Protein AF-0000000085148080 (afdb_homodimer)

Nearest PDB structures (foldseek):
  7mog-assembly2_B  TM=9.421E-01  e=5.758E-15  Arabidopsis thaliana
  7moe-assembly1_A  TM=9.147E-01  e=1.168E-14  Arabidopsis thaliana
  7mom-assembly1_A  TM=9.063E-01  e=1.717E-14  Arabidopsis thaliana
  6byf-assembly5_E  TM=8.642E-01  e=4.504E-14  Saccharomyces cerevisiae S288C
  6e3b-assembly20_T  TM=8.339E-01  e=4.223E-14  Saccharomyces cerevisiae

InterPro domains:
  IPR004861 Atypical dual-specificity phosphatase Siw14-like [PF03162] (7-166)
  IPR029021 Protein-tyrosine phosphatase-like [G3DSA:3.90.190.10] (7-158)
  IPR029021 Protein-tyrosine phosphatase-like [SSF52799] (8-143)

Sequence (366 aa):
MTRITNYIPPLNFSPVVSTDVSLYRSGYPMPLNYQFIKDQLNLKTIIYIGDKEPISPEYSDFLERENISYYHVYMDSCRDKDIQKGMDQVLKLVLDVDNYPILMHSNKGKHRVGVVVGIIRKLLQGWSIAGIYQEYGIFSGGLKGDADLEFITMFATDLTVRNEKIPGFAKLCLIQNSNEKKVMTRITNYIPPLNFSPVVSTDVSLYRSGYPMPLNYQFIKDQLNLKTIIYIGDKEPISPEYSDFLERENISYYHVYMDSCRDKDIQKGMDQVLKLVLDVDNYPILMHSNKGKHRVGVVVGIIRKLLQGWSIAGIYQEYGIFSGGLKGDADLEFITMFATDLTVRNEKIPGFAKLCLIQNSNEKKV

pLDDT: mean 88.67, std 14.4, range [19.0, 98.75]

Foldseek 3Di:
DPPPDDADAAALKDWLDDDQFTEIEFADDDPSHLVVCVPPFLFQEEEEEEADPDDDPVVVVSCVVSNHHYHYQYDPDCPDPCNLVSLLVVVQLLFFQVRPDYYYYYHRRAQRVLLSSLLCCVQQQNDDLVVSQVVSCVRNVNPDPPVSSVSSVPDDDDDDHDLVGGDPNRNVRVVVVVVVVPD/DPPPDDADAAALKDWLDDDQFTEIEFADDDPSHLVVCVPPFLFQEEEEEEADPDDDPVVVVSCVVSNHHYHYQYDPDCPDPCNLVSLLVVVQLQFFQVRTPYYYYYHRRAQRVLLSSLLCCVQQQNDDLVVSQVVSCVRNVNPDPPVSSVSSVPDDDDDDHDLVGGGPNRNVRVVVVVVVVVD

Solvent-accessible surface area (backbone atoms only — not comparable to full-atom values): 19566 Å² total; per-residue (Å²): 125,72,73,73,59,65,28,27,64,34,47,62,53,42,50,70,40,33,75,82,50,41,33,32,37,16,11,50,76,45,79,78,18,46,64,30,45,58,75,73,56,59,49,36,24,37,38,38,38,29,73,78,76,79,73,53,67,68,56,52,49,50,33,60,76,62,62,35,47,77,46,80,32,71,38,86,49,86,77,43,91,60,36,65,59,36,52,51,50,52,49,56,54,70,40,30,50,87,40,54,24,33,38,37,21,13,73,64,20,27,62,64,35,33,39,53,52,38,37,44,37,42,63,27,60,20,37,22,67,70,37,40,50,51,53,44,29,39,56,39,61,58,56,76,52,65,67,46,56,50,47,41,71,65,61,77,83,85,80,84,73,61,74,91,36,45,36,68,73,36,44,67,38,44,52,52,54,55,64,61,67,72,114,127,73,75,74,59,66,28,26,64,35,47,62,52,41,51,70,40,30,75,80,50,41,34,32,36,15,10,49,76,45,79,76,18,46,63,31,44,58,75,73,57,59,48,35,25,38,39,38,36,29,73,78,75,79,72,52,68,67,56,53,50,50,33,60,74,63,63,33,46,78,44,80,34,70,40,85,47,85,78,43,90,60,36,64,60,36,51,51,52,51,50,56,51,69,40,31,48,86,40,56,25,32,38,38,19,13,74,63,21,27,63,64,36,35,39,54,51,36,39,45,36,41,62,27,60,19,38,24,68,69,37,42,50,51,52,42,28,39,56,38,62,59,55,76,51,65,67,45,54,49,47,42,73,66,60,79,80,84,80,84,74,61,76,91,34,45,36,66,73,35,43,67,39,43,50,49,52,53,66,58,65,75,110

Structure (mmCIF, N/CA/C/O backbone):
data_AF-0000000085148080-model_v1
#
loop_
_entity.id
_entity.type
_entity.pdbx_description
1 polymer 'Tyrosine specific protein phosphatases domain-containing protein'
#
loop_
_atom_site.group_PDB
_atom_site.id
_atom_site.type_symbol
_atom_site.label_atom_id
_atom_site.label_alt_id
_atom_site.label_comp_id
_atom_site.label_asym_id
_atom_site.label_entity_id
_atom_site.label_seq_id
_atom_site.pdbx_PDB_ins_code
_atom_site.Cartn_x
_atom_site.Cartn_y
_atom_site.Cartn_z
_atom_site.occupancy
_atom_site.B_iso_or_equiv
_atom_site.auth_seq_id
_atom_site.auth_comp_id
_atom_site.auth_asym_id
_atom_site.auth_atom_id
_atom_site.pdbx_PDB_model_num
ATOM 1 N N . MET A 1 1 ? -23.203 -20.828 8.219 1 26.52 1 MET A N 1
ATOM 2 C CA . MET A 1 1 ? -23.234 -20.094 6.965 1 26.52 1 MET A CA 1
ATOM 3 C C . MET A 1 1 ? -21.906 -19.391 6.707 1 26.52 1 MET A C 1
ATOM 5 O O . MET A 1 1 ? -21.453 -18.594 7.535 1 26.52 1 MET A O 1
ATOM 9 N N . THR A 1 2 ? -20.922 -20.031 6.145 1 37.97 2 THR A N 1
ATOM 10 C CA . THR A 1 2 ? -19.531 -19.688 5.945 1 37.97 2 THR A CA 1
ATOM 11 C C . THR A 1 2 ? -19.391 -18.219 5.531 1 37.97 2 THR A C 1
ATOM 13 O O . THR A 1 2 ? -19.891 -17.812 4.484 1 37.97 2 THR A O 1
ATOM 16 N N . ARG A 1 3 ? -19.562 -17.312 6.391 1 44 3 ARG A N 1
ATOM 17 C CA . ARG A 1 3 ? -19.781 -15.914 6.062 1 44 3 ARG A CA 1
ATOM 18 C C . ARG A 1 3 ? -18.688 -15.398 5.129 1 44 3 ARG A C 1
ATOM 20 O O . ARG A 1 3 ? -17.516 -15.367 5.496 1 44 3 ARG A O 1
ATOM 27 N N . ILE A 1 4 ? -18.797 -15.688 3.859 1 58.69 4 ILE A N 1
ATOM 28 C CA . ILE A 1 4 ? -18 -15.117 2.785 1 58.69 4 ILE A CA 1
ATOM 29 C C . ILE A 1 4 ? -17.797 -13.617 3.02 1 58.69 4 ILE A C 1
ATOM 31 O O . ILE A 1 4 ? -18.766 -12.859 3.025 1 58.69 4 ILE A O 1
ATOM 35 N N . THR A 1 5 ? -16.766 -13.305 3.834 1 70.88 5 THR A N 1
ATOM 36 C CA . THR A 1 5 ? -16.594 -11.867 4.016 1 70.88 5 THR A CA 1
ATOM 37 C C . THR A 1 5 ? -16.484 -11.164 2.67 1 70.88 5 THR A C 1
ATOM 39 O O . THR A 1 5 ? -15.969 -11.734 1.705 1 70.88 5 THR A O 1
ATOM 42 N N . ASN A 1 6 ? -17.188 -10.164 2.48 1 86.44 6 ASN A N 1
ATOM 43 C CA . ASN A 1 6 ? -17.25 -9.328 1.287 1 86.44 6 ASN A CA 1
ATOM 44 C C . ASN A 1 6 ? -16.859 -7.891 1.593 1 86.44 6 ASN A C 1
ATOM 46 O O . ASN A 1 6 ? -17.672 -6.973 1.45 1 86.44 6 ASN A O 1
ATOM 50 N N . TYR A 1 7 ? -15.602 -7.758 1.85 1 93.06 7 TYR A N 1
ATOM 51 C CA . TYR A 1 7 ? -15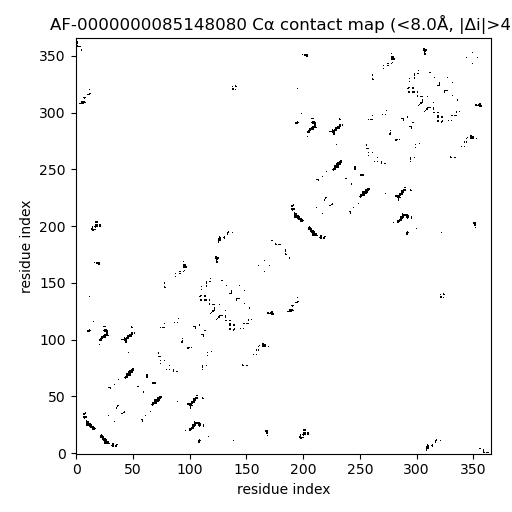.109 -6.461 2.299 1 93.06 7 TYR A CA 1
ATOM 52 C C . TYR A 1 7 ? -14.984 -5.488 1.131 1 93.06 7 TYR A C 1
ATOM 54 O O . TYR A 1 7 ? -14.539 -5.871 0.043 1 93.06 7 TYR A O 1
ATOM 62 N N . ILE A 1 8 ? -15.328 -4.242 1.4 1 94.62 8 ILE A N 1
ATOM 63 C CA . ILE A 1 8 ? -15.148 -3.166 0.431 1 94.62 8 ILE A CA 1
ATOM 64 C C . ILE A 1 8 ? -14.312 -2.051 1.046 1 94.62 8 ILE A C 1
ATOM 66 O O . ILE A 1 8 ? -14.797 -1.273 1.868 1 94.62 8 ILE A O 1
ATOM 70 N N . PRO A 1 9 ? -13.117 -1.967 0.664 1 95.81 9 PRO A N 1
ATOM 71 C CA . PRO A 1 9 ? -12.305 -0.855 1.164 1 95.81 9 PRO A CA 1
ATOM 72 C C . PRO A 1 9 ? -12.789 0.502 0.659 1 95.81 9 PRO A C 1
ATOM 74 O O . PRO A 1 9 ? -13.516 0.572 -0.336 1 95.81 9 PRO A O 1
ATOM 77 N N . PRO A 1 10 ? -12.398 1.57 1.372 1 97.12 10 PRO A N 1
ATOM 78 C CA . PRO A 1 10 ? -12.734 2.896 0.848 1 97.12 10 PRO A CA 1
ATOM 79 C C . PRO A 1 10 ? -12.055 3.193 -0.486 1 97.12 10 PRO A C 1
ATOM 81 O O . PRO A 1 10 ? -11.094 2.516 -0.856 1 97.12 10 PRO A O 1
ATOM 84 N N . LEU A 1 11 ? -12.516 4.191 -1.136 1 95.19 11 LEU A N 1
ATOM 85 C CA . LEU A 1 11 ? -11.977 4.59 -2.432 1 95.19 11 LEU A CA 1
ATOM 86 C C . LEU A 1 11 ? -10.484 4.867 -2.34 1 95.19 11 LEU A C 1
ATOM 88 O O . LEU A 1 11 ? -10.031 5.539 -1.408 1 95.19 11 LEU A O 1
ATOM 92 N N . ASN A 1 12 ? -9.703 4.297 -3.309 1 95 12 ASN A N 1
ATOM 93 C CA . ASN A 1 12 ? -8.273 4.531 -3.432 1 95 12 ASN A CA 1
ATOM 94 C C . ASN A 1 12 ? -7.527 4.145 -2.154 1 95 12 ASN A C 1
ATOM 96 O O . ASN A 1 12 ? -6.578 4.816 -1.757 1 95 12 ASN A O 1
ATOM 100 N N . PHE A 1 13 ? -8.023 3.1 -1.575 1 96.88 13 PHE A N 1
ATOM 101 C CA . PHE A 1 13 ? -7.383 2.57 -0.38 1 96.88 13 PHE A CA 1
ATOM 102 C C . PHE A 1 13 ? -6.043 1.928 -0.727 1 96.88 13 PHE A C 1
ATOM 104 O O . PHE A 1 13 ? -5.926 1.229 -1.736 1 96.88 13 PHE A O 1
ATOM 111 N N . SER A 1 14 ? -5.066 2.117 0.189 1 95.94 14 SER A N 1
ATOM 112 C CA . SER A 1 14 ? -3.775 1.453 0.044 1 95.94 14 SER A CA 1
ATOM 113 C C . SER A 1 14 ? -2.965 1.53 1.334 1 95.94 14 SER A C 1
ATOM 115 O O . SER A 1 14 ? -2.965 2.559 2.012 1 95.94 14 SER A O 1
ATOM 117 N N . PRO A 1 15 ? -2.277 0.449 1.645 1 95 15 PRO A N 1
ATOM 118 C CA . PRO A 1 15 ? -1.238 0.611 2.664 1 95 15 PRO A CA 1
ATOM 119 C C . PRO A 1 15 ? -0.125 1.562 2.227 1 95 15 PRO A C 1
ATOM 121 O O . PRO A 1 15 ? 0.246 1.584 1.051 1 95 15 PRO A O 1
ATOM 124 N N . VAL A 1 16 ? 0.382 2.383 3.172 1 94 16 VAL A N 1
ATOM 125 C CA . VAL A 1 16 ? 1.487 3.303 2.92 1 94 16 VAL A CA 1
ATOM 126 C C . VAL A 1 16 ? 2.766 2.76 3.557 1 94 16 VAL A C 1
ATOM 128 O O . VAL A 1 16 ? 3.799 2.652 2.893 1 94 16 VAL A O 1
ATOM 131 N N . VAL A 1 17 ? 2.729 2.451 4.812 1 87.88 17 VAL A N 1
ATOM 132 C CA . VAL A 1 17 ? 3.848 1.873 5.551 1 87.88 17 VAL A CA 1
ATOM 133 C C . VAL A 1 17 ? 3.436 0.527 6.141 1 87.88 17 VAL A C 1
ATOM 135 O O . VAL A 1 17 ? 2.336 0.389 6.684 1 87.88 17 VAL A O 1
ATOM 138 N N . SER A 1 18 ? 4.43 -0.484 6 1 73.75 18 SER A N 1
ATOM 139 C CA . SER A 1 18 ? 4.027 -1.819 6.426 1 73.75 18 SER A CA 1
ATOM 140 C C . SER A 1 18 ? 5.133 -2.502 7.223 1 73.75 18 SER A C 1
ATOM 142 O O . SER A 1 18 ? 5.098 -3.717 7.43 1 73.75 18 SER A O 1
ATOM 144 N N . THR A 1 19 ? 6.012 -1.854 7.762 1 77.56 19 THR A N 1
ATOM 145 C CA . THR A 1 19 ? 7.125 -2.514 8.43 1 77.56 19 THR A CA 1
ATOM 146 C C . THR A 1 19 ? 6.863 -2.629 9.93 1 77.56 19 THR A C 1
ATOM 148 O O . THR A 1 19 ? 6.348 -3.645 10.398 1 77.56 19 THR A O 1
ATOM 151 N N . ASP A 1 20 ? 6.949 -1.604 10.68 1 83.06 20 ASP A N 1
ATOM 152 C CA . ASP A 1 20 ? 6.828 -1.654 12.133 1 83.06 20 ASP A CA 1
ATOM 153 C C . ASP A 1 20 ? 5.5 -1.06 12.594 1 83.06 20 ASP A C 1
ATOM 155 O O . ASP A 1 20 ? 5.074 -1.283 13.734 1 83.06 20 ASP A O 1
ATOM 159 N N . VAL A 1 21 ? 4.879 -0.3 11.766 1 90.62 21 VAL A N 1
ATOM 160 C CA . VAL A 1 21 ? 3.568 0.282 12.031 1 90.62 21 VAL A CA 1
ATOM 161 C C . VAL A 1 21 ? 2.693 0.177 10.781 1 90.62 21 VAL A C 1
ATOM 163 O O . VAL A 1 21 ? 3.186 -0.139 9.695 1 90.62 21 VAL A O 1
ATOM 166 N N . SER A 1 22 ? 1.38 0.413 11.039 1 93.12 22 SER A N 1
ATOM 167 C CA . SER A 1 22 ? 0.458 0.345 9.906 1 93.12 22 SER A CA 1
ATOM 168 C C . SER A 1 22 ? -0.129 1.716 9.594 1 93.12 22 SER A C 1
ATOM 170 O O . SER A 1 22 ? -0.917 2.256 10.375 1 93.12 22 SER A O 1
ATOM 172 N N . LEU A 1 23 ? 0.298 2.254 8.484 1 96.06 23 LEU A N 1
ATOM 173 C CA . LEU A 1 23 ? -0.223 3.51 7.957 1 96.06 23 LEU A CA 1
ATOM 174 C C . LEU A 1 23 ? -0.962 3.277 6.645 1 96.06 23 LEU A C 1
ATOM 176 O O . LEU A 1 23 ? -0.445 2.611 5.742 1 96.06 23 LEU A O 1
ATOM 180 N N . TYR A 1 24 ? -2.197 3.834 6.566 1 97.25 24 TYR A N 1
ATOM 181 C CA . TYR A 1 24 ? -3.016 3.633 5.375 1 97.25 24 TYR A CA 1
ATOM 182 C C . TYR A 1 24 ? -3.475 4.969 4.797 1 97.25 24 TYR A C 1
ATOM 184 O O . TYR A 1 24 ? -3.506 5.977 5.504 1 97.25 24 TYR A O 1
ATOM 192 N N . ARG A 1 25 ? -3.828 4.879 3.512 1 97.75 25 ARG A N 1
ATOM 193 C CA . ARG A 1 25 ? -4.445 6.016 2.838 1 97.75 25 ARG A CA 1
ATOM 194 C C . ARG A 1 25 ? -5.738 5.605 2.145 1 97.75 25 ARG A C 1
ATOM 196 O O . ARG A 1 25 ? -5.895 4.449 1.741 1 97.75 25 ARG A O 1
ATOM 203 N N . SER A 1 26 ? -6.641 6.609 1.973 1 98.31 26 SER A N 1
ATOM 204 C CA . SER A 1 26 ? -7.855 6.316 1.216 1 98.31 26 SER A CA 1
ATOM 205 C C . SER A 1 26 ? -8.648 7.59 0.931 1 98.31 26 SER A C 1
ATOM 207 O O . SER A 1 26 ? -8.211 8.688 1.277 1 98.31 26 SER A O 1
ATOM 209 N N . GLY A 1 27 ? -9.789 7.355 0.272 1 97.75 27 GLY A N 1
ATOM 210 C CA . GLY A 1 27 ? -10.844 8.359 0.241 1 97.75 27 GLY A CA 1
ATOM 211 C C . GLY A 1 27 ? -11.742 8.312 1.462 1 97.75 27 GLY A C 1
ATOM 212 O O . GLY A 1 27 ? -11.469 7.582 2.416 1 97.75 27 GLY A O 1
ATOM 213 N N . TYR A 1 28 ? -12.805 9.086 1.377 1 98.12 28 TYR A N 1
ATOM 214 C CA . TYR A 1 28 ? -13.727 9.25 2.496 1 98.12 28 TYR A CA 1
ATOM 215 C C . TYR A 1 28 ? -14.445 7.945 2.803 1 98.12 28 TYR A C 1
ATOM 217 O O . TYR A 1 28 ? -15.133 7.387 1.939 1 98.12 28 TYR A O 1
ATOM 225 N N . PRO A 1 29 ? -14.305 7.477 4.031 1 97.88 29 PRO A N 1
ATOM 226 C CA . PRO A 1 29 ? -15.016 6.242 4.375 1 97.88 29 PRO A CA 1
ATOM 227 C C . PRO A 1 29 ? -16.531 6.402 4.34 1 97.88 29 PRO A C 1
ATOM 229 O O . PRO A 1 29 ? -17.062 7.402 4.832 1 97.88 29 PRO A O 1
ATOM 232 N N . MET A 1 30 ? -17.156 5.414 3.793 1 96.75 30 MET A N 1
ATOM 233 C CA . MET A 1 30 ? -18.609 5.332 3.748 1 96.75 30 MET A CA 1
ATOM 234 C C . MET A 1 30 ? -19.109 4.121 4.523 1 96.75 30 MET A C 1
ATOM 236 O O . MET A 1 30 ? -18.344 3.203 4.816 1 96.75 30 MET A O 1
ATOM 240 N N . PRO A 1 31 ? -20.359 4.062 4.824 1 96.81 31 PRO A N 1
ATOM 241 C CA . PRO A 1 31 ? -20.875 2.959 5.637 1 96.81 31 PRO A CA 1
ATOM 242 C C . PRO A 1 31 ? -20.531 1.587 5.066 1 96.81 31 PRO A C 1
ATOM 244 O O . PRO A 1 31 ? -20.234 0.658 5.82 1 96.81 31 PRO A O 1
ATOM 247 N N . LEU A 1 32 ? -20.547 1.455 3.807 1 95.5 32 LEU A N 1
ATOM 248 C CA . LEU A 1 32 ? -20.234 0.172 3.188 1 95.5 32 LEU A CA 1
ATOM 249 C C . LEU A 1 32 ? -18.781 -0.214 3.438 1 95.5 32 LEU A C 1
ATOM 251 O O . LEU A 1 32 ? -18.391 -1.367 3.229 1 95.5 32 LEU A O 1
ATOM 255 N N . ASN A 1 33 ? -17.938 0.742 3.861 1 97.19 33 ASN A N 1
ATOM 256 C CA . ASN A 1 33 ? -16.531 0.481 4.109 1 97.19 33 ASN A CA 1
ATOM 257 C C . ASN A 1 33 ? -16.266 0.117 5.57 1 97.19 33 ASN A C 1
ATOM 259 O O . ASN A 1 33 ? -15.18 -0.344 5.918 1 97.19 33 ASN A O 1
ATOM 263 N N . TYR A 1 34 ? -17.203 0.337 6.469 1 97 34 TYR A N 1
ATOM 264 C CA . TYR A 1 34 ? -16.953 0.319 7.906 1 97 34 TYR A CA 1
ATOM 265 C C . TYR A 1 34 ? -16.578 -1.08 8.375 1 97 34 TYR A C 1
ATOM 267 O O . TYR A 1 34 ? -15.703 -1.238 9.234 1 97 34 TYR A O 1
ATOM 275 N N . GLN A 1 35 ? -17.203 -2.047 7.812 1 94.44 35 GLN A N 1
ATOM 276 C CA . GLN A 1 35 ? -16.891 -3.412 8.219 1 94.44 35 GLN A CA 1
ATOM 277 C C . GLN A 1 35 ? -15.445 -3.77 7.875 1 94.44 35 GLN A C 1
ATOM 279 O O . GLN A 1 35 ? -14.766 -4.434 8.656 1 94.44 35 GLN A O 1
ATOM 284 N N . PHE A 1 36 ? -15.016 -3.381 6.719 1 94.69 36 PHE A N 1
ATOM 285 C CA . PHE A 1 36 ? -13.633 -3.58 6.316 1 94.69 36 PHE A CA 1
ATOM 286 C C . PHE A 1 36 ? -12.68 -2.91 7.305 1 94.69 36 PHE A C 1
ATOM 288 O O . PHE A 1 36 ? -11.734 -3.539 7.789 1 94.69 36 PHE A O 1
ATOM 295 N N . ILE A 1 37 ? -12.961 -1.666 7.664 1 96.12 37 ILE A N 1
ATOM 296 C CA . ILE A 1 37 ? -12.094 -0.875 8.531 1 96.12 37 ILE A CA 1
ATOM 297 C C . ILE A 1 37 ? -12.031 -1.512 9.914 1 96.12 37 ILE A C 1
ATOM 299 O O . ILE A 1 37 ? -10.945 -1.696 10.477 1 96.12 37 ILE A O 1
ATOM 303 N N . LYS A 1 38 ? -13.133 -1.91 10.383 1 94.38 38 LYS A N 1
ATOM 304 C CA . LYS A 1 38 ? -13.234 -2.486 11.719 1 94.38 38 LYS A CA 1
ATOM 305 C C . LYS A 1 38 ? -12.5 -3.82 11.805 1 94.38 38 LYS A C 1
ATOM 307 O O . LYS A 1 38 ? -11.672 -4.027 12.688 1 94.38 38 LYS A O 1
ATOM 312 N N . ASP A 1 39 ? -12.695 -4.664 10.844 1 90.12 39 ASP A N 1
ATOM 313 C CA . ASP A 1 39 ? -12.25 -6.051 10.953 1 90.12 39 ASP A CA 1
ATOM 314 C C . ASP A 1 39 ? -10.805 -6.199 10.492 1 90.12 39 ASP A C 1
ATOM 316 O O . ASP A 1 39 ? -10.07 -7.055 11 1 90.12 39 ASP A O 1
ATOM 320 N N . GLN A 1 40 ? -10.406 -5.375 9.586 1 89.44 40 GLN A N 1
ATOM 321 C CA . GLN A 1 40 ? -9.133 -5.641 8.93 1 89.44 40 GLN A CA 1
ATOM 322 C C . GLN A 1 40 ? -8.055 -4.664 9.398 1 89.44 40 GLN A C 1
ATOM 324 O O . GLN A 1 40 ? -6.871 -5.008 9.438 1 89.44 40 GLN A O 1
ATOM 329 N N . LEU A 1 41 ? -8.461 -3.473 9.789 1 92.31 41 LEU A N 1
ATOM 330 C CA . LEU A 1 41 ? -7.434 -2.459 10.016 1 92.31 41 LEU A CA 1
ATOM 331 C C . LEU A 1 41 ? -7.246 -2.199 11.5 1 92.31 41 LEU A C 1
ATOM 333 O O . LEU A 1 41 ? -6.172 -1.773 11.938 1 92.31 41 LEU A O 1
ATOM 337 N N . ASN A 1 42 ? -8.305 -2.371 12.289 1 91.69 42 ASN A N 1
ATOM 338 C CA . ASN A 1 42 ? -8.242 -2.145 13.727 1 91.69 42 ASN A CA 1
ATOM 339 C C . ASN A 1 42 ? -7.582 -0.812 14.055 1 91.69 42 ASN A C 1
ATOM 341 O O . ASN A 1 42 ? -6.656 -0.758 14.875 1 91.69 42 ASN A O 1
ATOM 345 N N . LEU A 1 43 ? -8.07 0.241 13.594 1 96.81 43 LEU A N 1
ATOM 346 C CA . LEU A 1 43 ? -7.461 1.564 13.633 1 96.81 43 LEU A CA 1
ATOM 347 C C . LEU A 1 43 ? -7.527 2.146 15.039 1 96.81 43 LEU A C 1
ATOM 349 O O . LEU A 1 43 ? -8.523 1.977 15.742 1 96.81 43 LEU A O 1
ATOM 353 N N . LYS A 1 44 ? -6.531 2.861 15.359 1 97.75 44 LYS A N 1
ATOM 354 C CA . LYS A 1 44 ? -6.543 3.709 16.547 1 97.75 44 LYS A CA 1
ATOM 355 C C . LYS A 1 44 ? -6.828 5.164 16.188 1 97.75 44 LYS A C 1
ATOM 357 O O . LYS A 1 44 ? -7.441 5.895 16.969 1 97.75 44 LYS A O 1
ATOM 362 N N . THR A 1 45 ? -6.336 5.57 15.031 1 98.56 45 THR A N 1
ATOM 363 C CA . THR A 1 45 ? -6.41 6.977 14.641 1 98.56 45 THR A CA 1
ATOM 364 C C . THR A 1 45 ? -6.852 7.109 13.188 1 98.56 45 THR A C 1
ATOM 366 O O . THR A 1 45 ? -6.395 6.359 12.32 1 98.56 45 THR A O 1
ATOM 369 N N . ILE A 1 46 ? -7.691 8.062 12.945 1 98.75 46 ILE A N 1
ATOM 370 C CA . ILE A 1 46 ? -8.023 8.5 11.594 1 98.75 46 ILE A CA 1
ATOM 371 C C . ILE A 1 46 ? -7.719 9.992 11.453 1 98.75 46 ILE A C 1
ATOM 373 O O . ILE A 1 46 ? -8.078 10.789 12.312 1 98.75 46 ILE A O 1
ATOM 377 N N . ILE A 1 47 ? -7.023 10.344 10.422 1 98.62 47 ILE A N 1
ATOM 378 C CA . ILE A 1 47 ? -6.73 11.734 10.086 1 98.62 47 ILE A CA 1
ATOM 379 C C . ILE A 1 47 ? -7.43 12.109 8.781 1 98.62 47 ILE A C 1
ATOM 381 O O . ILE A 1 47 ? -7.164 11.508 7.73 1 98.62 47 ILE A O 1
ATOM 385 N N . TYR A 1 48 ? -8.297 13.055 8.844 1 98.56 48 TYR A N 1
ATOM 386 C CA . TYR A 1 48 ? -8.992 13.555 7.664 1 98.56 48 TYR A CA 1
ATOM 387 C C . TYR A 1 48 ? -8.336 14.836 7.152 1 98.56 48 TYR A C 1
ATOM 389 O O . TYR A 1 48 ? -8.227 15.82 7.887 1 98.56 48 TYR A O 1
ATOM 397 N N . ILE A 1 49 ? -7.906 14.789 5.922 1 97 49 ILE A N 1
ATOM 398 C CA . ILE A 1 49 ? -7.344 15.938 5.223 1 97 49 ILE A CA 1
ATOM 399 C C . ILE A 1 49 ? -8.328 16.438 4.172 1 97 49 ILE A C 1
ATOM 401 O O . ILE A 1 49 ? -8.414 15.883 3.074 1 97 49 ILE A O 1
ATOM 405 N N . GLY A 1 50 ? -9.055 17.422 4.5 1 95.56 50 GLY A N 1
ATOM 406 C CA . GLY A 1 50 ? -10.07 17.859 3.547 1 95.56 50 GLY A CA 1
ATOM 407 C C . GLY A 1 50 ? -10.875 19.047 4.035 1 95.56 50 GLY A C 1
ATOM 408 O O . GLY A 1 50 ? -10.531 19.656 5.039 1 95.56 50 GLY A O 1
ATOM 409 N N . ASP A 1 51 ? -11.945 19.312 3.262 1 94.25 51 ASP A N 1
ATOM 410 C CA . ASP A 1 51 ? -12.703 20.547 3.477 1 94.25 51 ASP A CA 1
ATOM 411 C C . ASP A 1 51 ? -14.164 20.25 3.822 1 94.25 51 ASP A C 1
ATOM 413 O O . ASP A 1 51 ? -14.992 21.156 3.859 1 94.25 51 ASP A O 1
ATOM 417 N N . LYS A 1 52 ? -14.445 19.047 4.086 1 90.94 52 LYS A N 1
ATOM 418 C CA . LYS A 1 52 ? -15.836 18.688 4.344 1 90.94 52 LYS A CA 1
ATOM 419 C C . LYS A 1 52 ? -16.109 18.547 5.84 1 90.94 52 LYS A C 1
ATOM 421 O O . LYS A 1 52 ? -15.719 17.562 6.457 1 90.94 52 LYS A O 1
ATOM 426 N N . GLU A 1 53 ? -16.797 19.484 6.477 1 89.25 53 GLU A N 1
ATOM 427 C CA . GLU A 1 53 ? -17.266 19.453 7.859 1 89.25 53 GLU A CA 1
ATOM 428 C C . GLU A 1 53 ? -18.703 19.953 7.969 1 89.25 53 GLU A C 1
ATOM 430 O O . GLU A 1 53 ? -19.109 20.859 7.23 1 89.25 53 GLU A O 1
ATOM 435 N N . PRO A 1 54 ? -19.469 19.422 8.82 1 92.12 54 PRO A N 1
ATOM 436 C CA . PRO A 1 54 ? -19.188 18.328 9.75 1 92.12 54 PRO A CA 1
ATOM 437 C C . PRO A 1 54 ? -19.25 16.953 9.078 1 92.12 54 PRO A C 1
ATOM 439 O O . PRO A 1 54 ? -19.812 16.828 7.984 1 92.12 54 PRO A O 1
ATOM 442 N N . ILE A 1 55 ? -18.688 15.961 9.672 1 93.56 55 ILE A N 1
ATOM 443 C CA . ILE A 1 55 ? -18.781 14.602 9.156 1 93.56 55 ILE A CA 1
ATOM 444 C C . ILE A 1 55 ? -20.203 14.078 9.344 1 93.56 55 ILE A C 1
ATOM 446 O O . ILE A 1 55 ? -20.953 14.594 10.172 1 93.56 55 ILE A O 1
ATOM 450 N N . SER A 1 56 ? -20.578 13.117 8.594 1 94.25 56 SER A N 1
ATOM 451 C CA . SER A 1 56 ? -21.922 12.555 8.695 1 94.25 56 SER A CA 1
ATOM 452 C C . SER A 1 56 ? -22.141 11.914 10.062 1 94.25 56 SER A C 1
ATOM 454 O O . SER A 1 56 ? -21.203 11.453 10.703 1 94.25 56 SER A O 1
ATOM 456 N N . PRO A 1 57 ? -23.359 11.891 10.5 1 96.38 57 PRO A N 1
ATOM 457 C CA . PRO A 1 57 ? -23.656 11.211 11.766 1 96.38 57 PRO A CA 1
ATOM 458 C C . PRO A 1 57 ? 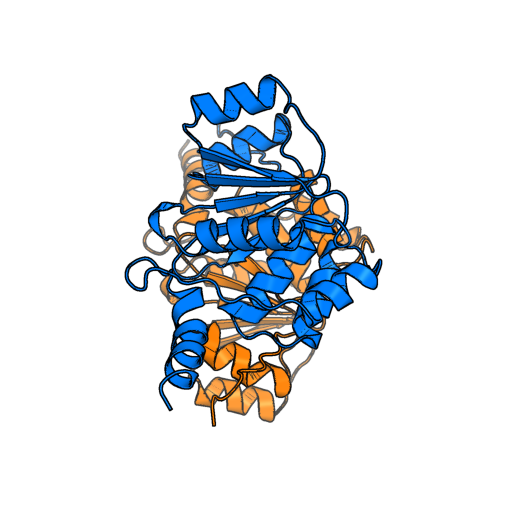-23.234 9.742 11.766 1 96.38 57 PRO A C 1
ATOM 460 O O . PRO A 1 57 ? -22.781 9.234 12.789 1 96.38 57 PRO A O 1
ATOM 463 N N . GLU A 1 58 ? -23.406 9.102 10.648 1 97 58 GLU A N 1
ATOM 464 C CA . GLU A 1 58 ? -23.031 7.695 10.547 1 97 58 GLU A CA 1
ATOM 465 C C . GLU A 1 58 ? -21.531 7.508 10.789 1 97 58 GLU A C 1
ATOM 467 O O . GLU A 1 58 ? -21.125 6.562 11.469 1 97 58 GLU A O 1
ATOM 472 N N . TYR A 1 59 ? -20.812 8.422 10.195 1 97.5 59 TYR A N 1
ATOM 473 C CA . TYR A 1 59 ? -19.359 8.352 10.359 1 97.5 59 TYR A CA 1
ATOM 474 C C . TYR A 1 59 ? -18.953 8.656 11.797 1 97.5 59 TYR A C 1
ATOM 476 O O . TYR A 1 59 ? -18.109 7.961 12.375 1 97.5 59 TYR A O 1
ATOM 484 N N . SER A 1 60 ? -19.578 9.625 12.383 1 97.38 60 SER A N 1
ATOM 485 C CA . SER A 1 60 ? -19.328 9.977 13.773 1 97.38 60 SER A CA 1
ATOM 486 C C . SER A 1 60 ? -19.641 8.82 14.711 1 97.38 60 SER A C 1
ATOM 488 O O . SER A 1 60 ? -18.859 8.508 15.617 1 97.38 60 SER A O 1
ATOM 490 N N . ASP A 1 61 ? -20.734 8.188 14.484 1 97.88 61 ASP A N 1
ATOM 491 C CA . ASP A 1 61 ? -21.141 7.039 15.281 1 97.88 61 ASP A CA 1
ATOM 492 C C . ASP A 1 61 ? -20.141 5.898 15.164 1 97.88 61 ASP A C 1
ATOM 494 O O . ASP A 1 61 ? -19.812 5.238 16.156 1 97.88 61 ASP A O 1
ATOM 498 N N . PHE A 1 62 ? -19.703 5.684 14 1 98.12 62 PHE A N 1
ATOM 499 C CA . PHE A 1 62 ? -18.734 4.633 13.742 1 98.12 62 PHE A CA 1
ATOM 500 C C . PHE A 1 62 ? -17.453 4.887 14.523 1 98.12 62 PHE A C 1
ATOM 502 O O . PHE A 1 62 ? -16.922 3.979 15.172 1 98.12 62 PHE A O 1
ATOM 509 N N . LEU A 1 63 ? -16.906 6.102 14.492 1 98.19 63 LEU A N 1
ATOM 510 C CA . LEU A 1 63 ? -15.695 6.48 15.195 1 98.19 63 LEU A CA 1
ATOM 511 C C . LEU A 1 63 ? -15.844 6.258 16.703 1 98.19 63 LEU A C 1
ATOM 513 O O . LEU A 1 63 ? -14.938 5.73 17.344 1 98.19 63 LEU A O 1
ATOM 517 N N . GLU A 1 64 ? -16.953 6.641 17.234 1 97.75 64 GLU A N 1
ATOM 518 C CA . GLU A 1 64 ? -17.219 6.5 18.656 1 97.75 64 GLU A CA 1
ATOM 519 C C . GLU A 1 64 ? -17.312 5.031 19.062 1 97.75 64 GLU A C 1
ATOM 521 O O . GLU A 1 64 ? -16.703 4.605 20.047 1 97.75 64 GLU A O 1
ATOM 526 N N . ARG A 1 65 ? -18.016 4.289 18.297 1 97.5 65 ARG A N 1
ATOM 527 C CA . ARG A 1 65 ? -18.25 2.879 18.609 1 97.5 65 ARG A CA 1
ATOM 528 C C . ARG A 1 65 ? -16.938 2.104 18.594 1 97.5 65 ARG A C 1
ATOM 530 O O . ARG A 1 65 ? -16.734 1.208 19.422 1 97.5 65 ARG A O 1
ATOM 537 N N . GLU A 1 66 ? -16.078 2.438 17.672 1 97.31 66 GLU A N 1
ATOM 538 C CA . GLU A 1 66 ? -14.828 1.699 17.516 1 97.31 66 GLU A CA 1
ATOM 539 C C . GLU A 1 66 ? -13.695 2.35 18.312 1 97.31 66 GLU A C 1
ATOM 541 O O . GLU A 1 66 ? -12.555 1.895 18.266 1 97.31 66 GLU A O 1
ATOM 546 N N . ASN A 1 67 ? -13.992 3.426 19 1 97.88 67 ASN A N 1
ATOM 547 C CA . ASN A 1 67 ? -13.031 4.137 19.828 1 97.88 67 ASN A CA 1
ATOM 548 C C . ASN A 1 67 ? -11.812 4.582 19.016 1 97.88 67 ASN A C 1
ATOM 550 O O . ASN A 1 67 ? -10.672 4.336 19.422 1 97.88 67 ASN A O 1
ATOM 554 N N . ILE A 1 68 ? -12.094 5.176 17.891 1 98.44 68 ILE A N 1
ATOM 555 C CA . ILE A 1 68 ? -11.047 5.684 17 1 98.44 68 ILE A CA 1
ATOM 556 C C . ILE A 1 68 ? -10.883 7.188 17.219 1 98.44 68 ILE A C 1
ATOM 558 O O . ILE A 1 68 ? -11.859 7.938 17.156 1 98.44 68 ILE A O 1
ATOM 562 N N . SER A 1 69 ? -9.641 7.633 17.516 1 98.5 69 SER A N 1
ATOM 563 C CA . SER A 1 69 ? -9.352 9.062 17.578 1 98.5 69 SER A CA 1
ATOM 564 C C . SER A 1 69 ? -9.422 9.703 16.203 1 98.5 69 SER A C 1
ATOM 566 O O . SER A 1 69 ? -8.875 9.18 15.234 1 98.5 69 SER A O 1
ATOM 568 N N . TYR A 1 70 ? -10.109 10.82 16.188 1 98.19 70 TYR A N 1
ATOM 569 C CA . TYR A 1 70 ? -10.352 11.492 14.914 1 98.19 70 TYR A CA 1
ATOM 570 C C . TYR A 1 70 ? -9.734 12.883 14.898 1 98.19 70 TYR A C 1
ATOM 572 O O . TYR A 1 70 ? -9.961 13.68 15.812 1 98.19 70 TYR A O 1
ATOM 580 N N . TYR A 1 71 ? -8.938 13.188 13.891 1 98.12 71 TYR A N 1
ATOM 581 C CA . TYR A 1 71 ? -8.336 14.5 13.695 1 98.12 71 TYR A CA 1
ATOM 582 C C . TYR A 1 71 ? -8.68 15.055 12.312 1 98.12 71 TYR A C 1
ATOM 584 O O . TYR A 1 71 ? -8.625 14.328 11.32 1 98.12 71 TYR A O 1
ATOM 592 N N . HIS A 1 72 ? -9.023 16.266 12.312 1 97.31 72 HIS A N 1
ATOM 593 C CA . HIS A 1 72 ? -9.32 16.953 11.062 1 97.31 72 HIS A CA 1
ATOM 594 C C . HIS A 1 72 ? -8.297 18.031 10.758 1 97.31 72 HIS A C 1
ATOM 596 O O . HIS A 1 72 ? -8.047 18.906 11.594 1 97.31 72 HIS A O 1
ATOM 602 N N . VAL A 1 73 ? -7.711 17.938 9.641 1 95.19 73 VAL A N 1
ATOM 603 C CA . VAL A 1 73 ? -6.836 18.969 9.086 1 95.19 73 VAL A CA 1
ATOM 604 C C . VAL A 1 73 ? -7.477 19.594 7.848 1 95.19 73 VAL A C 1
ATOM 606 O O . VAL A 1 73 ? -7.543 18.953 6.793 1 95.19 73 VAL A O 1
ATOM 609 N N . TYR A 1 74 ? -7.832 20.781 8.023 1 93.38 74 TYR A N 1
ATOM 610 C CA . TYR A 1 74 ? -8.5 21.453 6.91 1 93.38 74 TYR A CA 1
ATOM 611 C C . TYR A 1 74 ? -7.523 21.719 5.773 1 93.38 74 TYR A C 1
ATOM 613 O O . TYR A 1 74 ? -6.43 22.25 5.996 1 93.38 74 TYR A O 1
ATOM 621 N N . MET A 1 75 ? -7.992 21.328 4.633 1 90.12 75 MET A N 1
ATOM 622 C CA . MET A 1 75 ? -7.246 21.578 3.402 1 90.12 75 MET A CA 1
ATOM 623 C C . MET A 1 75 ? -8.18 21.641 2.201 1 90.12 75 MET A C 1
ATOM 625 O O . MET A 1 75 ? -8.859 20.656 1.883 1 90.12 75 MET A O 1
ATOM 629 N N . ASP A 1 76 ? -8.211 22.75 1.681 1 88.69 76 ASP A N 1
ATOM 630 C CA . ASP A 1 76 ? -8.898 22.875 0.4 1 88.69 76 ASP A CA 1
ATOM 631 C C . ASP A 1 76 ? -7.934 22.656 -0.766 1 88.69 76 ASP A C 1
ATOM 633 O O . ASP A 1 76 ? -8.242 21.922 -1.709 1 88.69 76 ASP A O 1
ATOM 637 N N . SER A 1 77 ? -6.855 23.344 -0.632 1 86.5 77 SER A N 1
ATOM 638 C CA . SER A 1 77 ? -5.773 23.188 -1.602 1 86.5 77 SER A CA 1
ATOM 639 C C . SER A 1 77 ? -4.41 23.359 -0.942 1 86.5 77 SER A C 1
ATOM 641 O O . SER A 1 77 ? -4.312 23.875 0.175 1 86.5 77 SER A O 1
ATOM 643 N N . CYS A 1 78 ? -3.396 22.953 -1.662 1 82.75 78 CYS A N 1
ATOM 644 C CA . CYS A 1 78 ? -2.043 23.094 -1.136 1 82.75 78 CYS A CA 1
ATOM 645 C C . CYS A 1 78 ? -1.605 24.547 -1.113 1 82.75 78 CYS A C 1
ATOM 647 O O . CYS A 1 78 ? -0.536 24.875 -0.594 1 82.75 78 CYS A O 1
ATOM 649 N N . ARG A 1 79 ? -2.414 25.406 -1.558 1 82.19 79 ARG A N 1
ATOM 650 C CA . ARG A 1 79 ? -2.107 26.828 -1.604 1 82.19 79 ARG A CA 1
ATOM 651 C C . ARG A 1 79 ? -2.758 27.578 -0.44 1 82.19 79 ARG A C 1
ATOM 653 O O . ARG A 1 79 ? -2.574 28.781 -0.284 1 82.19 79 ARG A O 1
ATOM 660 N N . ASP A 1 80 ? -3.414 26.828 0.371 1 87.31 80 ASP A N 1
ATOM 661 C CA . ASP A 1 80 ? -4.066 27.453 1.52 1 87.31 80 ASP A CA 1
ATOM 662 C C . ASP A 1 80 ? -3.047 28.141 2.428 1 87.31 80 ASP A C 1
ATOM 664 O O . ASP A 1 80 ? -1.925 27.641 2.586 1 87.31 80 ASP A O 1
ATOM 668 N N . LYS A 1 81 ? -3.377 29.203 3.043 1 84.56 81 LYS A N 1
ATOM 669 C CA . LYS A 1 81 ? -2.496 30.016 3.877 1 84.56 81 LYS A CA 1
ATOM 670 C C . LYS A 1 81 ? -1.971 29.219 5.066 1 84.56 81 LYS A C 1
ATOM 672 O O . LYS A 1 81 ? -0.801 29.328 5.434 1 84.56 81 LYS A O 1
ATOM 677 N N . ASP A 1 82 ? -2.766 28.359 5.609 1 89.25 82 ASP A N 1
ATOM 678 C CA . ASP A 1 82 ? -2.379 27.641 6.824 1 89.25 82 ASP A CA 1
ATOM 679 C C . ASP A 1 82 ? -2.008 26.203 6.512 1 89.25 82 ASP A C 1
ATOM 681 O O . ASP A 1 82 ? -2.086 25.328 7.387 1 89.25 82 ASP A O 1
ATOM 685 N N . ILE A 1 83 ? -1.572 25.938 5.363 1 90.38 83 ILE A N 1
ATOM 686 C CA . ILE A 1 83 ? -1.31 24.562 4.938 1 90.38 83 ILE A CA 1
ATOM 687 C C . ILE A 1 83 ? -0.114 24 5.703 1 90.38 83 ILE A C 1
ATOM 689 O O . ILE A 1 83 ? -0.086 22.812 6.043 1 90.38 83 ILE A O 1
ATOM 693 N N . GLN A 1 84 ? 0.833 24.875 5.973 1 91.06 84 GLN A N 1
ATOM 694 C CA . GLN A 1 84 ? 2.021 24.453 6.707 1 91.06 84 GLN A CA 1
ATOM 695 C C . GLN A 1 84 ? 1.654 23.906 8.086 1 91.06 84 GLN A C 1
ATOM 697 O O . GLN A 1 84 ? 2.16 22.859 8.5 1 91.06 84 GLN A O 1
ATOM 702 N N . LYS A 1 85 ? 0.828 24.641 8.711 1 92.38 85 LYS A N 1
ATOM 703 C CA . LYS A 1 85 ? 0.391 24.234 10.039 1 92.38 85 LYS A CA 1
ATOM 704 C C . LYS A 1 85 ? -0.321 22.875 9.992 1 92.38 85 LYS A C 1
ATOM 706 O O . LYS A 1 85 ? -0.12 22.031 10.867 1 92.38 85 LYS A O 1
ATOM 711 N N . GLY A 1 86 ? -1.111 22.703 9.031 1 94.38 86 GLY A N 1
ATOM 712 C CA . GLY A 1 86 ? -1.813 21.438 8.859 1 94.38 86 GLY A CA 1
ATOM 713 C C . GLY A 1 86 ? -0.88 20.266 8.625 1 94.38 86 GLY A C 1
ATOM 714 O O . GLY A 1 86 ? -1.047 19.203 9.234 1 94.38 86 GLY A O 1
ATOM 715 N N . MET A 1 87 ? 0.107 20.484 7.805 1 94.62 87 MET A N 1
ATOM 716 C CA . MET A 1 87 ? 1.074 19.438 7.508 1 94.62 87 MET A CA 1
ATOM 717 C C . MET A 1 87 ? 1.896 19.094 8.742 1 94.62 87 MET A C 1
ATOM 719 O O . MET A 1 87 ? 2.168 17.922 9.008 1 94.62 87 MET A O 1
ATOM 723 N N . ASP A 1 88 ? 2.213 20.109 9.484 1 93.75 88 ASP A N 1
ATOM 724 C CA . ASP A 1 88 ? 2.953 19.875 10.719 1 93.75 88 ASP A CA 1
ATOM 725 C C . ASP A 1 88 ? 2.135 19.031 11.695 1 93.75 88 ASP A C 1
ATOM 727 O O . ASP A 1 88 ? 2.676 18.156 12.367 1 93.75 88 ASP A O 1
ATOM 731 N N . GLN A 1 89 ? 0.91 19.344 11.75 1 94.44 89 GLN A N 1
ATOM 732 C CA . GLN A 1 89 ? 0.028 18.578 12.633 1 94.44 89 GLN A CA 1
ATOM 733 C C . GLN A 1 89 ? -0.019 17.109 12.219 1 94.44 89 GLN A C 1
ATOM 735 O O . GLN A 1 89 ? 0.069 16.219 13.07 1 94.44 89 GLN A O 1
ATOM 740 N N . VAL A 1 90 ? -0.165 16.828 10.977 1 96.06 90 VAL A N 1
ATOM 741 C CA . VAL A 1 90 ? -0.207 15.469 10.469 1 96.06 90 VAL A CA 1
ATOM 742 C C . VAL A 1 90 ? 1.096 14.75 10.82 1 96.06 90 VAL A C 1
ATOM 744 O O . VAL A 1 90 ? 1.077 13.617 11.32 1 96.06 90 VAL A O 1
ATOM 747 N N . LEU A 1 91 ? 2.219 15.391 10.594 1 94.5 91 LEU A N 1
ATOM 748 C CA . LEU A 1 91 ? 3.525 14.797 10.844 1 94.5 91 LEU A CA 1
ATOM 749 C C . LEU A 1 91 ? 3.705 14.477 12.32 1 94.5 91 LEU A C 1
ATOM 751 O O . LEU A 1 91 ? 4.258 13.43 12.672 1 94.5 91 LEU A O 1
ATOM 755 N N . LYS A 1 92 ? 3.23 15.367 13.18 1 93.75 92 LYS A N 1
ATOM 756 C CA . LYS A 1 92 ? 3.309 15.117 14.617 1 93.75 92 LYS A CA 1
ATOM 757 C C . LYS A 1 92 ? 2.547 13.844 14.992 1 93.75 92 LYS A C 1
ATOM 759 O O . LYS A 1 92 ? 3.025 13.047 15.797 1 93.75 92 LYS A O 1
ATOM 764 N N . LEU A 1 93 ? 1.396 13.68 14.438 1 95.56 93 LEU A N 1
ATOM 765 C CA . LEU A 1 93 ? 0.583 12.5 14.719 1 95.56 93 LEU A CA 1
ATOM 766 C C . LEU A 1 93 ? 1.25 11.234 14.188 1 95.56 93 LEU A C 1
ATOM 768 O O . LEU A 1 93 ? 1.302 10.219 14.875 1 95.56 93 LEU A O 1
ATOM 772 N N . VAL A 1 94 ? 1.816 11.289 12.992 1 95.44 94 VAL A N 1
ATOM 773 C CA . VAL A 1 94 ? 2.416 10.148 12.312 1 95.44 94 VAL A CA 1
ATOM 774 C C . VAL A 1 94 ? 3.725 9.766 12.992 1 95.44 94 VAL A C 1
ATOM 776 O O . VAL A 1 94 ? 4.121 8.594 12.977 1 95.44 94 VAL A O 1
ATOM 779 N N . LEU A 1 95 ? 4.348 10.672 13.664 1 94.19 95 LEU A N 1
ATOM 780 C CA . LEU A 1 95 ? 5.652 10.43 14.266 1 94.19 95 LEU A CA 1
ATOM 781 C C . LEU A 1 95 ? 5.508 9.953 15.703 1 94.19 95 LEU A C 1
ATOM 783 O O . LEU A 1 95 ? 6.504 9.781 16.406 1 94.19 95 LEU A O 1
ATOM 787 N N . ASP A 1 96 ? 4.371 9.758 16.172 1 93.88 96 ASP A N 1
ATOM 788 C CA . ASP A 1 96 ? 4.094 9.211 17.5 1 93.88 96 ASP A CA 1
ATOM 789 C C . ASP A 1 96 ? 3.531 7.797 17.406 1 93.88 96 ASP A C 1
ATOM 791 O O . ASP A 1 96 ? 2.369 7.605 17.047 1 93.88 96 ASP A O 1
ATOM 795 N N . VAL A 1 97 ? 4.305 6.824 17.812 1 94.12 97 VAL A N 1
ATOM 796 C CA . VAL A 1 97 ? 3.986 5.406 17.656 1 94.12 97 VAL A CA 1
ATOM 797 C C . VAL A 1 97 ? 2.707 5.074 18.422 1 94.12 97 VAL A C 1
ATOM 799 O O . VAL A 1 97 ? 2.004 4.121 18.078 1 94.12 97 VAL A O 1
ATOM 802 N N . ASP A 1 98 ? 2.338 5.82 19.391 1 95.5 98 ASP A N 1
ATOM 803 C CA . ASP A 1 98 ? 1.168 5.543 20.219 1 95.5 98 ASP A CA 1
ATOM 804 C C . ASP A 1 98 ? -0.123 5.77 19.422 1 95.5 98 ASP A C 1
ATOM 806 O O . ASP A 1 98 ? -1.198 5.344 19.859 1 95.5 98 ASP A O 1
ATOM 810 N N . ASN A 1 99 ? -0.024 6.324 18.266 1 96.94 99 ASN A N 1
ATOM 811 C CA . ASN A 1 99 ? -1.217 6.641 17.484 1 96.94 99 ASN A CA 1
ATOM 812 C C . ASN A 1 99 ? -1.538 5.539 16.469 1 96.94 99 ASN A C 1
ATOM 814 O O . ASN A 1 99 ? -2.561 5.598 15.789 1 96.94 99 ASN A O 1
ATOM 818 N N . TYR A 1 100 ? -0.726 4.59 16.406 1 95.06 100 TYR A N 1
ATOM 819 C CA . TYR A 1 100 ? -0.891 3.58 15.367 1 95.06 100 TYR A CA 1
ATOM 820 C C . TYR A 1 100 ? -1.787 2.445 15.844 1 95.06 100 TYR A C 1
ATOM 822 O O . TYR A 1 100 ? -1.811 2.127 17.031 1 95.06 100 TYR A O 1
ATOM 830 N N . PRO A 1 101 ? -2.439 1.901 14.812 1 96.25 101 PRO A N 1
ATOM 831 C CA . PRO A 1 101 ? -2.506 2.068 13.359 1 96.25 101 PRO A CA 1
ATOM 832 C C . PRO A 1 101 ? -3.281 3.318 12.945 1 96.25 101 PRO A C 1
ATOM 834 O O . PRO A 1 101 ? -4.25 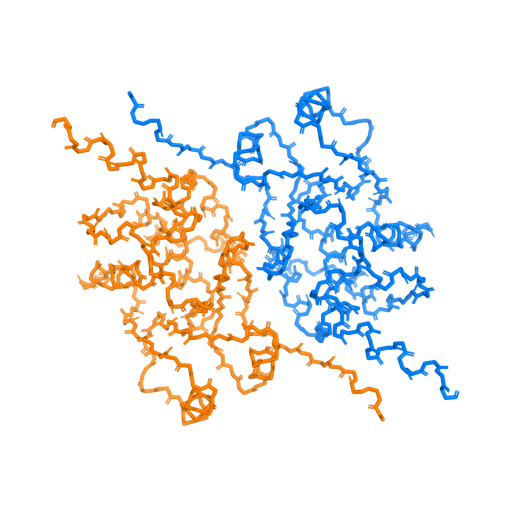3.697 13.609 1 96.25 101 PRO A O 1
ATOM 837 N N . ILE A 1 102 ? -2.883 3.926 11.75 1 97.94 102 ILE A N 1
ATOM 838 C CA . ILE A 1 102 ? -3.441 5.203 11.312 1 97.94 102 ILE A CA 1
ATOM 839 C C . ILE A 1 102 ? -4.004 5.062 9.898 1 97.94 102 ILE A C 1
ATOM 841 O O . ILE A 1 102 ? -3.387 4.438 9.039 1 97.94 102 ILE A O 1
ATOM 845 N N . LEU A 1 103 ? -5.172 5.602 9.656 1 98.5 103 LEU A N 1
ATOM 846 C CA . LEU A 1 103 ? -5.707 5.848 8.328 1 98.5 103 LEU A CA 1
ATOM 847 C C . LEU A 1 103 ? -5.777 7.344 8.031 1 98.5 103 LEU A C 1
ATOM 849 O O . LEU A 1 103 ? -6.414 8.094 8.773 1 98.5 103 LEU A O 1
ATOM 853 N N . MET A 1 104 ? -5.121 7.746 7.016 1 98.56 104 MET A N 1
ATOM 854 C CA . MET A 1 104 ? -5.277 9.094 6.488 1 98.56 104 MET A CA 1
ATOM 855 C C . MET A 1 104 ? -6.184 9.102 5.262 1 98.56 104 MET A C 1
ATOM 857 O O . MET A 1 104 ? -6.016 8.273 4.355 1 98.56 104 MET A O 1
ATOM 861 N N . HIS A 1 105 ? -7.148 10.031 5.297 1 98.38 105 HIS A N 1
ATOM 862 C CA . HIS A 1 105 ? -8 10.031 4.113 1 98.38 105 HIS A CA 1
ATOM 863 C C . HIS A 1 105 ? -8.383 11.453 3.713 1 98.38 105 HIS A C 1
ATOM 865 O O . HIS A 1 105 ? -8.352 12.367 4.543 1 98.38 105 HIS A O 1
ATOM 871 N N . SER A 1 106 ? -8.648 11.664 2.469 1 97.62 106 SER A N 1
ATOM 872 C CA . SER A 1 106 ? -9.281 12.859 1.912 1 97.62 106 SER A CA 1
ATOM 873 C C . SER A 1 106 ? -10.656 12.547 1.334 1 97.62 106 SER A C 1
ATOM 875 O O . SER A 1 106 ? -11.32 11.609 1.784 1 97.62 106 SER A O 1
ATOM 877 N N . ASN A 1 107 ? -11.125 13.391 0.42 1 96.06 107 ASN A N 1
ATOM 878 C CA . ASN A 1 107 ? -12.445 13.133 -0.145 1 96.06 107 ASN A CA 1
ATOM 879 C C . ASN A 1 107 ? -12.422 11.961 -1.118 1 96.06 107 ASN A C 1
ATOM 881 O O . ASN A 1 107 ? -13.227 11.039 -1.008 1 96.06 107 ASN A O 1
ATOM 885 N N . LYS A 1 108 ? -11.469 11.891 -1.977 1 95.5 108 LYS A N 1
ATOM 886 C CA . LYS A 1 108 ? -11.414 10.852 -3 1 95.5 108 LYS A CA 1
ATOM 887 C C . LYS A 1 108 ? -10.156 10.008 -2.861 1 95.5 108 LYS A C 1
ATOM 889 O O . LYS A 1 108 ? -9.977 9.023 -3.58 1 95.5 108 LYS A O 1
ATOM 894 N N . GLY A 1 109 ? -9.234 10.414 -1.973 1 96.06 109 GLY A N 1
ATOM 895 C CA . GLY A 1 109 ? -8.008 9.656 -1.771 1 96.06 109 GLY A CA 1
ATOM 896 C C . GLY A 1 109 ? -6.992 9.859 -2.883 1 96.06 109 GLY A C 1
ATOM 897 O O . GLY A 1 109 ? -6.16 8.984 -3.137 1 96.06 109 GLY A O 1
ATOM 898 N N . LYS A 1 110 ? -7.016 11 -3.488 1 94.5 110 LYS A N 1
ATOM 899 C CA . LYS A 1 110 ? -6.16 11.227 -4.645 1 94.5 110 LYS A CA 1
ATOM 900 C C . LYS A 1 110 ? -5.156 12.352 -4.375 1 94.5 110 LYS A C 1
ATOM 902 O O . LYS A 1 110 ? -3.988 12.086 -4.082 1 94.5 110 LYS A O 1
ATOM 907 N N . HIS A 1 111 ? -5.559 13.562 -4.23 1 93.19 111 HIS A N 1
ATOM 908 C CA . HIS A 1 111 ? -4.688 14.734 -4.27 1 93.19 111 HIS A CA 1
ATOM 909 C C . HIS A 1 111 ? -4.238 15.133 -2.869 1 93.19 111 HIS A C 1
ATOM 911 O O . HIS A 1 111 ? -3.047 15.094 -2.561 1 93.19 111 HIS A O 1
ATOM 917 N N . ARG A 1 112 ? -5.238 15.422 -2.006 1 94.5 112 ARG A N 1
ATOM 918 C CA . ARG A 1 112 ? -4.875 15.961 -0.699 1 94.5 112 ARG A CA 1
ATOM 919 C C . ARG A 1 112 ? -4.098 14.938 0.12 1 94.5 112 ARG A C 1
ATOM 921 O O . ARG A 1 112 ? -3.047 15.25 0.681 1 94.5 112 ARG A O 1
ATOM 928 N N . VAL A 1 113 ? -4.586 13.703 0.169 1 96.44 113 VAL A N 1
ATOM 929 C CA . VAL A 1 113 ? -3.832 12.68 0.884 1 96.44 113 VAL A CA 1
ATOM 930 C C . VAL A 1 113 ? -2.539 12.367 0.134 1 96.44 113 VAL A C 1
ATOM 932 O O . VAL A 1 113 ? -1.522 12.039 0.747 1 96.44 113 VAL A O 1
ATOM 935 N N . GLY A 1 114 ? -2.564 12.477 -1.21 1 96.12 114 GLY A N 1
ATOM 936 C CA . GLY A 1 114 ? -1.354 12.312 -2 1 96.12 114 GLY A CA 1
ATOM 937 C C . GLY A 1 114 ? -0.251 13.273 -1.612 1 96.12 114 GLY A C 1
ATOM 938 O O . GLY A 1 114 ? 0.925 12.906 -1.591 1 96.12 114 GLY A O 1
ATOM 939 N N . VAL A 1 115 ? -0.628 14.492 -1.351 1 95.88 115 VAL A N 1
ATOM 940 C CA . VAL A 1 115 ? 0.336 15.492 -0.918 1 95.88 115 VAL A CA 1
ATOM 941 C C . VAL A 1 115 ? 0.958 15.078 0.412 1 95.88 115 VAL A C 1
ATOM 943 O O . VAL A 1 115 ? 2.182 15.094 0.565 1 95.88 115 VAL A O 1
ATOM 946 N N . VA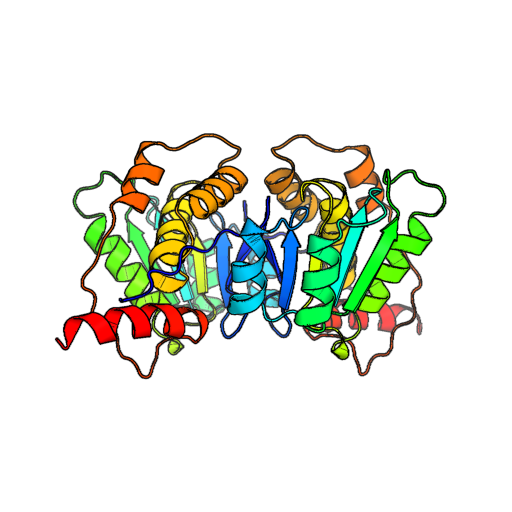L A 1 116 ? 0.19 14.625 1.326 1 96.75 116 VAL A N 1
ATOM 947 C CA . VAL A 1 116 ? 0.662 14.25 2.654 1 96.75 116 VAL A CA 1
ATOM 948 C C . VAL A 1 116 ? 1.572 13.023 2.547 1 96.75 116 VAL A C 1
ATOM 950 O O . VAL A 1 116 ? 2.65 12.992 3.145 1 96.75 116 VAL A O 1
ATOM 953 N N . VAL A 1 117 ? 1.129 12.047 1.798 1 97.44 117 VAL A N 1
ATOM 954 C CA . VAL A 1 117 ? 1.933 10.844 1.609 1 97.44 117 VAL A CA 1
ATOM 955 C C . VAL A 1 117 ? 3.26 11.211 0.948 1 97.44 117 VAL A C 1
ATOM 957 O O . VAL A 1 117 ? 4.312 10.695 1.332 1 97.44 117 VAL A O 1
ATOM 960 N N . GLY A 1 118 ? 3.205 12.086 -0.025 1 96.75 118 GLY A N 1
ATOM 961 C CA . GLY A 1 118 ? 4.43 12.547 -0.66 1 96.75 118 GLY A CA 1
ATOM 962 C C . GLY A 1 118 ? 5.402 13.188 0.314 1 96.75 118 GLY A C 1
ATOM 963 O O . GLY A 1 118 ? 6.605 12.922 0.261 1 96.75 118 GLY A O 1
ATOM 964 N N . ILE A 1 119 ? 4.922 13.984 1.185 1 95.38 119 ILE A N 1
ATOM 965 C CA . ILE A 1 119 ? 5.75 14.648 2.188 1 95.38 119 ILE A CA 1
ATOM 966 C C . ILE A 1 119 ? 6.348 13.609 3.133 1 95.38 119 ILE A C 1
ATOM 968 O O . ILE A 1 119 ? 7.523 13.688 3.49 1 95.38 119 ILE A O 1
ATOM 972 N N . ILE A 1 120 ? 5.578 12.68 3.516 1 95.38 120 ILE A N 1
ATOM 973 C CA . ILE A 1 120 ? 6.051 11.609 4.383 1 95.38 120 ILE A CA 1
ATOM 974 C C . ILE A 1 120 ? 7.168 10.828 3.688 1 95.38 120 ILE A C 1
ATOM 976 O O . ILE A 1 120 ? 8.211 10.562 4.285 1 95.38 120 ILE A O 1
ATOM 980 N N . ARG A 1 121 ? 6.895 10.445 2.41 1 95.62 121 ARG A N 1
ATOM 981 C CA . ARG A 1 121 ? 7.922 9.758 1.637 1 95.62 121 ARG A CA 1
ATOM 982 C C . ARG A 1 121 ? 9.219 10.562 1.62 1 95.62 121 ARG A C 1
ATOM 984 O O . ARG A 1 121 ? 10.305 10 1.829 1 95.62 121 ARG A O 1
ATOM 991 N N . LYS A 1 122 ? 9.141 11.812 1.406 1 93 122 LYS A N 1
ATOM 992 C CA . LYS A 1 122 ? 10.297 12.688 1.263 1 93 122 LYS A CA 1
ATOM 993 C C . LYS A 1 122 ? 11.047 12.82 2.584 1 93 122 LYS A C 1
ATOM 995 O O . LYS A 1 122 ? 12.25 12.555 2.652 1 93 122 LYS A O 1
ATOM 1000 N N . LEU A 1 123 ? 10.352 13.148 3.594 1 90.69 123 LEU A N 1
ATOM 1001 C CA . LEU A 1 123 ? 10.992 13.578 4.832 1 90.69 123 LEU A CA 1
ATOM 1002 C C . LEU A 1 123 ? 11.328 12.383 5.715 1 90.69 123 LEU A C 1
ATOM 1004 O O . LEU A 1 123 ? 12.344 12.391 6.422 1 90.69 123 LEU A O 1
ATOM 1008 N N . LEU A 1 124 ? 10.508 11.383 5.609 1 90.75 124 LEU A N 1
ATOM 1009 C CA . LEU A 1 124 ? 10.641 10.344 6.621 1 90.75 124 LEU A CA 1
ATOM 1010 C C . LEU A 1 124 ? 11.211 9.062 6.016 1 90.75 124 LEU A C 1
ATOM 1012 O O . LEU A 1 124 ? 11.711 8.203 6.738 1 90.75 124 LEU A O 1
ATOM 1016 N N . GLN A 1 125 ? 11.164 8.977 4.672 1 90.81 125 GLN A N 1
ATOM 1017 C CA . GLN A 1 125 ? 11.617 7.719 4.078 1 90.81 125 GLN A CA 1
ATOM 1018 C C . GLN A 1 125 ? 12.711 7.961 3.041 1 90.81 125 GLN A C 1
ATOM 1020 O O . GLN A 1 125 ? 13.266 7.012 2.488 1 90.81 125 GLN A O 1
ATOM 1025 N N . GLY A 1 126 ? 12.898 9.203 2.676 1 91.06 126 GLY A N 1
ATOM 1026 C CA . GLY A 1 126 ? 14.031 9.539 1.832 1 91.06 126 GLY A CA 1
ATOM 1027 C C . GLY A 1 126 ? 13.805 9.211 0.368 1 91.06 126 GLY A C 1
ATOM 1028 O O . GLY A 1 126 ? 14.758 8.961 -0.373 1 91.06 126 GLY A O 1
ATOM 1029 N N . TRP A 1 127 ? 12.562 9.172 -0.042 1 93.38 127 TRP A N 1
ATOM 1030 C CA . TRP A 1 127 ? 12.273 8.914 -1.448 1 93.38 127 TRP A CA 1
ATOM 1031 C C . TRP A 1 127 ? 12.734 10.078 -2.32 1 93.38 127 TRP A C 1
ATOM 1033 O O . TRP A 1 127 ? 12.664 11.234 -1.903 1 93.38 127 TRP A O 1
ATOM 1043 N N . SER A 1 128 ? 13.133 9.766 -3.484 1 94.19 128 SER A N 1
ATOM 1044 C CA . SER A 1 128 ? 13.406 10.805 -4.477 1 94.19 128 SER A CA 1
ATOM 1045 C C . SER A 1 128 ? 12.109 11.469 -4.949 1 94.19 128 SER A C 1
ATOM 1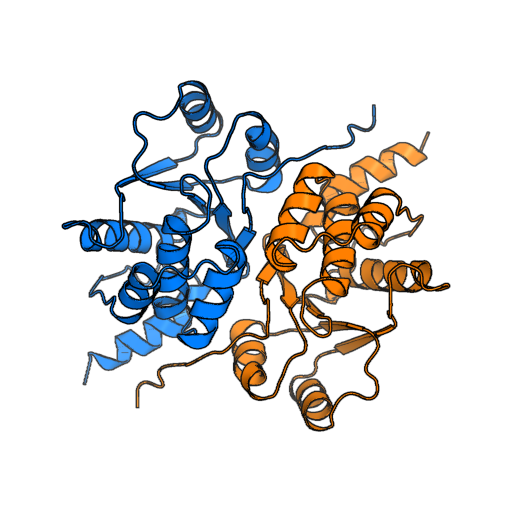047 O O . SER A 1 128 ? 11.039 10.867 -4.879 1 94.19 128 SER A O 1
ATOM 1049 N N . ILE A 1 129 ? 12.25 12.57 -5.473 1 93.88 129 ILE A N 1
ATOM 1050 C CA . ILE A 1 129 ? 11.109 13.289 -6.02 1 93.88 129 ILE A CA 1
ATOM 1051 C C . ILE A 1 129 ? 10.508 12.5 -7.18 1 93.88 129 ILE A C 1
ATOM 1053 O O . ILE A 1 129 ? 9.281 12.445 -7.332 1 93.88 129 ILE A O 1
ATOM 1057 N N . ALA A 1 130 ? 11.375 11.922 -7.934 1 93.06 130 ALA A N 1
ATOM 1058 C CA 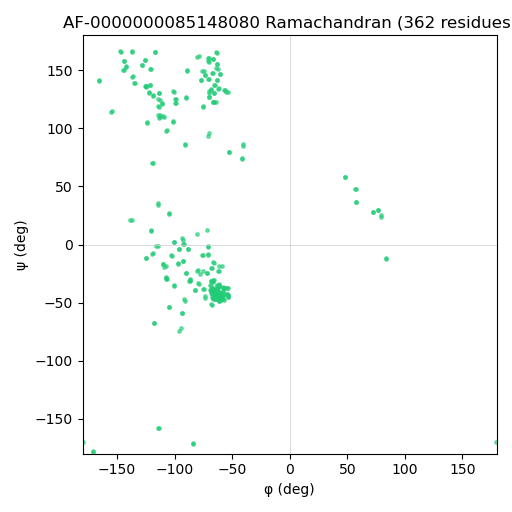. ALA A 1 130 ? 10.898 11.109 -9.047 1 93.06 130 ALA A CA 1
ATOM 1059 C C . ALA A 1 130 ? 10.008 9.969 -8.547 1 93.06 130 ALA A C 1
ATOM 1061 O O . ALA A 1 130 ? 8.961 9.688 -9.133 1 93.06 130 ALA A O 1
ATOM 1062 N N . GLY A 1 131 ? 10.414 9.32 -7.555 1 94.31 131 GLY A N 1
ATOM 1063 C CA . GLY A 1 131 ? 9.617 8.258 -6.969 1 94.31 131 GLY A CA 1
ATOM 1064 C C . GLY A 1 131 ? 8.289 8.742 -6.418 1 94.31 131 GLY A C 1
ATOM 1065 O O . GLY A 1 131 ? 7.262 8.078 -6.586 1 94.31 131 GLY A O 1
ATOM 1066 N N . ILE A 1 132 ? 8.344 9.844 -5.777 1 95.5 132 ILE A N 1
ATOM 1067 C CA . ILE A 1 132 ? 7.145 10.43 -5.18 1 95.5 132 ILE A CA 1
ATOM 1068 C C . ILE A 1 132 ? 6.152 10.805 -6.281 1 95.5 132 ILE A C 1
ATOM 1070 O O . ILE A 1 132 ? 4.953 10.547 -6.156 1 95.5 132 ILE A O 1
ATOM 1074 N N . TYR A 1 133 ? 6.676 11.359 -7.34 1 94.06 133 TYR A N 1
ATOM 1075 C CA . TYR A 1 133 ? 5.828 11.75 -8.461 1 94.06 133 TYR A CA 1
ATOM 1076 C C . TYR A 1 133 ? 5.168 10.531 -9.094 1 94.06 133 TYR A C 1
ATOM 1078 O O . TYR A 1 133 ? 3.994 10.578 -9.469 1 94.06 133 TYR A O 1
ATOM 1086 N N . GLN A 1 134 ? 5.922 9.5 -9.164 1 93.19 134 GLN A N 1
ATOM 1087 C CA . GLN A 1 134 ? 5.363 8.273 -9.727 1 93.19 134 GLN A CA 1
ATOM 1088 C C . GLN A 1 134 ? 4.207 7.758 -8.875 1 93.19 134 GLN A C 1
ATOM 1090 O O . GLN A 1 134 ? 3.145 7.426 -9.398 1 93.19 134 GLN A O 1
ATOM 1095 N N . GLU A 1 135 ? 4.387 7.703 -7.633 1 94.69 135 GLU A N 1
ATOM 1096 C CA . GLU A 1 135 ? 3.326 7.223 -6.754 1 94.69 135 GLU A CA 1
ATOM 1097 C C . GLU A 1 135 ? 2.107 8.141 -6.809 1 94.69 135 GLU A C 1
ATOM 1099 O O . GLU A 1 135 ? 0.97 7.672 -6.863 1 94.69 135 GLU A O 1
ATOM 1104 N N . TYR A 1 136 ? 2.369 9.43 -6.742 1 95.25 136 TYR A N 1
ATOM 1105 C CA . TYR A 1 136 ? 1.272 10.391 -6.855 1 95.25 136 TYR A CA 1
ATOM 1106 C C . TYR A 1 136 ? 0.462 10.141 -8.125 1 95.25 136 TYR A C 1
ATOM 1108 O O . TYR A 1 136 ? -0.771 10.164 -8.094 1 95.25 136 TYR A O 1
ATOM 1116 N N . GLY A 1 137 ? 1.133 9.906 -9.156 1 93.5 137 GLY A N 1
ATOM 1117 C CA . GLY A 1 137 ? 0.489 9.672 -10.438 1 93.5 137 GLY A CA 1
ATOM 1118 C C . GLY A 1 137 ? -0.38 8.43 -10.453 1 93.5 137 GLY A C 1
ATOM 1119 O O . GLY A 1 137 ? -1.435 8.406 -11.086 1 93.5 137 GLY A O 1
ATOM 1120 N N . ILE A 1 138 ? 0.037 7.426 -9.75 1 92.75 138 ILE A N 1
ATOM 1121 C CA . ILE A 1 138 ? -0.711 6.176 -9.672 1 92.75 138 ILE A CA 1
ATOM 1122 C C . ILE A 1 138 ? -2.092 6.438 -9.078 1 92.75 138 ILE A C 1
ATOM 1124 O O . ILE A 1 138 ? -3.105 5.988 -9.617 1 92.75 138 ILE A O 1
ATOM 1128 N N . PHE A 1 139 ? -2.178 7.219 -8.078 1 93.5 139 PHE A N 1
ATOM 1129 C CA . PHE A 1 139 ? -3.424 7.398 -7.344 1 93.5 139 PHE A CA 1
ATOM 1130 C C . PHE A 1 139 ? -4.25 8.531 -7.938 1 93.5 139 PHE A C 1
ATOM 1132 O O . PHE A 1 139 ? -5.477 8.547 -7.82 1 93.5 139 PHE A O 1
ATOM 1139 N N . SER A 1 140 ? -3.582 9.438 -8.609 1 90.94 140 SER A N 1
ATOM 1140 C CA . SER A 1 140 ? -4.312 10.562 -9.18 1 90.94 140 SER A CA 1
ATOM 1141 C C . SER A 1 140 ? -4.824 10.234 -10.578 1 90.94 140 SER A C 1
ATOM 1143 O O . SER A 1 140 ? -5.551 11.023 -11.188 1 90.94 140 SER A O 1
ATOM 1145 N N . GLY A 1 141 ? -4.469 9.039 -11.086 1 82.25 141 GLY A N 1
ATOM 1146 C CA . GLY A 1 141 ? -4.848 8.672 -12.445 1 82.25 141 GLY A CA 1
ATOM 1147 C C . GLY A 1 141 ? -4.074 9.43 -13.508 1 82.25 141 GLY A C 1
ATOM 1148 O O . GLY A 1 141 ? -4.605 9.719 -14.578 1 82.25 141 GLY A O 1
ATOM 1149 N N . GLY A 1 142 ? -2.939 9.797 -13.148 1 75.25 142 GLY A N 1
ATOM 1150 C CA . GLY A 1 142 ? -2.1 10.5 -14.102 1 75.25 142 GLY A CA 1
ATOM 1151 C C . GLY A 1 142 ? -2.4 11.984 -14.18 1 75.25 142 GLY A C 1
ATOM 1152 O O . GLY A 1 142 ? -1.733 12.719 -14.914 1 75.25 142 GLY A O 1
ATOM 1153 N N . LEU A 1 143 ? -3.473 12.375 -13.594 1 70.06 143 LEU A N 1
ATOM 1154 C CA . LEU A 1 143 ? -3.754 13.805 -13.578 1 70.06 143 LEU A CA 1
ATOM 1155 C C . LEU A 1 143 ? -2.783 14.539 -12.656 1 70.06 143 LEU A C 1
ATOM 1157 O O . LEU A 1 143 ? -2.754 14.289 -11.453 1 70.06 143 LEU A O 1
ATOM 1161 N N . LYS A 1 144 ? -1.761 14.992 -13.32 1 63.22 144 LYS A N 1
ATOM 1162 C CA . LYS A 1 144 ? -0.718 15.664 -12.555 1 63.22 144 LYS A CA 1
ATOM 1163 C C . LYS A 1 144 ? -1.244 16.938 -11.914 1 63.22 144 LYS A C 1
ATOM 1165 O O . LYS A 1 144 ? -1.934 17.734 -12.562 1 63.22 144 LYS A O 1
ATOM 1170 N N . GLY A 1 145 ? -1.117 16.969 -10.586 1 77.75 145 GLY A N 1
ATOM 1171 C CA . GLY A 1 145 ? -1.321 18.203 -9.844 1 77.75 145 GLY A CA 1
ATOM 1172 C C . GLY A 1 145 ? -0.045 19 -9.648 1 77.75 145 GLY A C 1
ATOM 1173 O O . GLY A 1 145 ? 0.62 18.875 -8.617 1 77.75 145 GLY A O 1
ATOM 1174 N N . ASP A 1 146 ? 0.277 19.812 -10.617 1 86.94 146 ASP A N 1
ATOM 1175 C CA . ASP A 1 146 ? 1.555 20.516 -10.633 1 86.94 146 ASP A CA 1
ATOM 1176 C C . ASP A 1 146 ? 1.764 21.297 -9.344 1 86.94 146 ASP A C 1
ATOM 1178 O O . ASP A 1 146 ? 2.867 21.328 -8.789 1 86.94 146 ASP A O 1
ATOM 1182 N N . ALA A 1 147 ? 0.756 21.891 -8.969 1 91.12 147 ALA A N 1
ATOM 1183 C CA . ALA A 1 147 ? 0.857 22.672 -7.738 1 91.12 147 ALA A CA 1
ATOM 1184 C C . ALA A 1 147 ? 1.146 21.766 -6.539 1 91.12 147 ALA A C 1
ATOM 1186 O O . ALA A 1 147 ? 1.97 22.109 -5.684 1 91.12 147 ALA A O 1
ATOM 1187 N N . ASP A 1 148 ? 0.498 20.641 -6.48 1 93.44 148 ASP A N 1
ATOM 1188 C CA . ASP A 1 148 ? 0.709 19.688 -5.395 1 93.44 148 ASP A CA 1
ATOM 1189 C C . ASP A 1 148 ? 2.15 19.188 -5.383 1 93.44 148 ASP A C 1
ATOM 1191 O O . ASP A 1 148 ? 2.789 19.141 -4.332 1 93.44 148 ASP A O 1
ATOM 1195 N N . LEU A 1 149 ? 2.627 18.812 -6.539 1 93.38 149 LEU A N 1
ATOM 1196 C CA . LEU A 1 149 ? 3.961 18.234 -6.66 1 93.38 149 LEU A CA 1
ATOM 1197 C C . LEU A 1 149 ? 5.031 19.281 -6.344 1 93.38 149 LEU A C 1
ATOM 1199 O O . LEU A 1 149 ? 6.039 18.953 -5.703 1 93.38 149 LEU A O 1
ATOM 1203 N N . GLU A 1 150 ? 4.805 20.453 -6.77 1 93.5 150 GLU A N 1
ATOM 1204 C CA . GLU A 1 150 ? 5.707 21.547 -6.398 1 93.5 150 GLU A CA 1
ATOM 1205 C C . GLU A 1 150 ? 5.711 21.766 -4.891 1 93.5 150 GLU A C 1
ATOM 1207 O O . GLU A 1 150 ? 6.766 21.984 -4.289 1 93.5 150 GLU A O 1
ATOM 1212 N N . PHE A 1 151 ? 4.555 21.75 -4.328 1 94.44 151 PHE A N 1
ATOM 1213 C CA . PHE A 1 151 ? 4.445 21.953 -2.887 1 94.44 151 PHE A CA 1
ATOM 1214 C C . PHE A 1 151 ? 5.211 20.859 -2.141 1 94.44 151 PHE A C 1
ATOM 1216 O O . PHE A 1 151 ? 5.969 21.156 -1.212 1 94.44 151 PHE A O 1
ATOM 1223 N N . ILE A 1 152 ? 5.043 19.641 -2.572 1 94.94 152 ILE A N 1
ATOM 1224 C CA . ILE A 1 152 ? 5.754 18.531 -1.958 1 94.94 152 ILE A CA 1
ATOM 1225 C C . ILE A 1 152 ? 7.262 18.75 -2.068 1 94.94 152 ILE A C 1
ATOM 1227 O O . ILE A 1 152 ? 7.992 18.594 -1.089 1 94.94 152 ILE A O 1
ATOM 1231 N N . THR A 1 153 ? 7.68 19.125 -3.232 1 94.19 153 THR A N 1
ATOM 1232 C CA . THR A 1 153 ? 9.102 19.312 -3.512 1 94.19 153 THR A CA 1
ATOM 1233 C C . THR A 1 153 ? 9.688 20.406 -2.619 1 94.19 153 THR A C 1
ATOM 1235 O O . THR A 1 153 ? 10.789 20.25 -2.1 1 94.19 153 THR A O 1
ATOM 1238 N N . MET A 1 154 ? 8.906 21.391 -2.324 1 93.75 154 MET A N 1
ATOM 1239 C CA . MET A 1 154 ? 9.422 22.578 -1.643 1 93.75 154 MET A CA 1
ATOM 1240 C C . MET A 1 154 ? 9.18 22.484 -0.139 1 93.75 154 MET A C 1
ATOM 1242 O O . MET A 1 154 ? 9.773 23.234 0.635 1 93.75 154 MET A O 1
ATOM 1246 N N . PHE A 1 155 ? 8.359 21.656 0.272 1 93.69 155 PHE A N 1
ATOM 1247 C CA . PHE A 1 155 ? 7.957 21.609 1.673 1 93.69 155 PHE A CA 1
ATOM 1248 C C . PHE A 1 155 ? 9.156 21.297 2.568 1 93.69 155 PHE A C 1
ATOM 1250 O O . PHE A 1 155 ? 9.953 20.406 2.266 1 93.69 155 PHE A O 1
ATOM 1257 N N . ALA A 1 156 ? 9.234 22.016 3.553 1 91.06 156 ALA A N 1
ATOM 1258 C CA . ALA A 1 156 ? 10.227 21.828 4.609 1 91.06 156 ALA A CA 1
ATOM 1259 C C . ALA A 1 156 ? 9.641 22.172 5.977 1 91.06 156 ALA A C 1
ATOM 1261 O O . ALA A 1 156 ? 8.695 22.953 6.07 1 91.06 156 ALA A O 1
ATOM 1262 N N . THR A 1 157 ? 10.117 21.531 6.973 1 89.5 157 THR A N 1
ATOM 1263 C CA . THR A 1 157 ? 9.617 21.812 8.312 1 89.5 157 THR A CA 1
ATOM 1264 C C . THR A 1 157 ? 10.742 21.703 9.344 1 89.5 157 THR A C 1
ATOM 1266 O O . THR A 1 157 ? 11.75 21.031 9.094 1 89.5 157 THR A O 1
ATOM 1269 N N . ASP A 1 158 ? 10.562 22.359 10.492 1 83.19 158 ASP A N 1
ATOM 1270 C CA . ASP A 1 158 ? 11.492 22.312 11.625 1 83.19 158 ASP A CA 1
ATOM 1271 C C . ASP A 1 158 ? 10.836 21.641 12.836 1 83.19 158 ASP A C 1
ATOM 1273 O O . ASP A 1 158 ? 11.094 22.047 13.977 1 83.19 158 ASP A O 1
ATOM 1277 N N . LEU A 1 159 ? 10.078 20.734 12.586 1 82.12 159 LEU A N 1
ATOM 1278 C CA . LEU A 1 159 ? 9.336 20.078 13.656 1 82.12 159 LEU A CA 1
ATOM 1279 C C . LEU A 1 159 ? 10.281 19.328 14.594 1 82.12 159 LEU A C 1
ATOM 1281 O O . LEU A 1 159 ? 11.219 18.672 14.148 1 82.12 159 LEU A O 1
ATOM 1285 N N . THR A 1 160 ? 10.102 19.562 15.859 1 77.81 160 THR A N 1
ATOM 1286 C CA . THR A 1 160 ? 10.797 18.812 16.891 1 77.81 160 THR A CA 1
ATOM 1287 C C . THR A 1 160 ? 9.984 17.578 17.297 1 77.81 160 THR A C 1
ATOM 1289 O O . THR A 1 160 ? 8.789 17.688 17.578 1 77.81 160 THR A O 1
ATOM 1292 N N . VAL A 1 161 ? 10.617 16.516 17.234 1 76.12 161 VAL A N 1
ATOM 1293 C CA . VAL A 1 161 ? 9.883 15.297 17.547 1 76.12 161 VAL A CA 1
ATOM 1294 C C . VAL A 1 161 ? 10.547 14.57 18.703 1 76.12 161 VAL A C 1
ATOM 1296 O O . VAL A 1 161 ? 11.734 14.781 18.984 1 76.12 161 VAL A O 1
ATOM 1299 N N . ARG A 1 162 ? 9.711 13.852 19.438 1 79.19 162 ARG A N 1
ATOM 1300 C CA . ARG A 1 162 ? 10.188 13.008 20.531 1 79.19 162 ARG A CA 1
ATOM 1301 C C . ARG A 1 162 ? 10.844 11.742 19.984 1 79.19 162 ARG A C 1
ATOM 1303 O O . ARG A 1 162 ? 10.164 10.859 19.469 1 79.19 162 ARG A O 1
ATOM 1310 N N . ASN A 1 163 ? 12.062 11.57 20.266 1 79.06 163 ASN A N 1
ATOM 1311 C CA . ASN A 1 163 ? 12.859 10.508 19.672 1 79.06 163 ASN A CA 1
ATOM 1312 C C . ASN A 1 163 ? 12.375 9.125 20.125 1 79.06 163 ASN A C 1
ATOM 1314 O O . ASN A 1 163 ? 12.375 8.18 19.328 1 79.06 163 ASN A O 1
ATOM 1318 N N . GLU A 1 164 ? 11.852 9.125 21.344 1 84.25 164 GLU A N 1
ATOM 1319 C CA . GLU A 1 164 ? 11.508 7.824 21.906 1 84.25 164 GLU A CA 1
ATOM 1320 C C . GLU A 1 164 ? 10.219 7.281 21.297 1 84.25 164 GLU A C 1
ATOM 1322 O O . GLU A 1 164 ? 9.914 6.094 21.422 1 84.25 164 GLU A O 1
ATOM 1327 N N . LYS A 1 165 ? 9.516 8.047 20.547 1 88.38 165 LYS A N 1
ATOM 1328 C CA . LYS A 1 165 ? 8.203 7.629 20.047 1 88.38 165 LYS A CA 1
ATOM 1329 C C . LYS A 1 165 ? 8.211 7.465 18.531 1 88.38 165 LYS A C 1
ATOM 1331 O O . LYS A 1 165 ? 7.215 7.035 17.953 1 88.38 165 LYS A O 1
ATOM 1336 N N . ILE A 1 166 ? 9.336 7.742 17.969 1 87.88 166 ILE A N 1
ATOM 1337 C CA . ILE A 1 166 ? 9.398 7.742 16.516 1 87.88 166 ILE A CA 1
ATOM 1338 C C . ILE A 1 166 ? 9.281 6.312 15.984 1 87.88 166 ILE A C 1
ATOM 1340 O O . ILE A 1 166 ? 10.016 5.422 16.422 1 87.88 166 ILE A O 1
ATOM 1344 N N . PRO A 1 167 ? 8.32 6.137 15.055 1 89.25 167 PRO A N 1
ATOM 1345 C CA . PRO A 1 167 ? 8.234 4.801 14.461 1 89.25 167 PRO A CA 1
ATOM 1346 C C . PRO A 1 167 ? 9.492 4.422 13.68 1 89.25 167 PRO A C 1
ATOM 1348 O O . PRO A 1 167 ? 10.18 5.301 13.148 1 89.25 167 PRO A O 1
ATOM 1351 N N . GLY A 1 168 ? 9.703 3.148 13.555 1 84.38 168 GLY A N 1
ATOM 1352 C CA . GLY A 1 168 ? 10.906 2.613 12.938 1 84.38 168 GLY A CA 1
ATOM 1353 C C . GLY A 1 168 ? 11.109 3.092 11.508 1 84.38 168 GLY A C 1
ATOM 1354 O O . GLY A 1 168 ? 12.234 3.4 11.109 1 84.38 168 GLY A O 1
ATOM 1355 N N . PHE A 1 169 ? 10.086 3.24 10.75 1 84.56 169 PHE A N 1
ATOM 1356 C CA . PHE A 1 169 ? 10.211 3.564 9.336 1 84.56 169 PHE A CA 1
ATOM 1357 C C . PHE A 1 169 ? 10.758 4.973 9.148 1 84.56 169 PHE A C 1
ATOM 1359 O O . PHE A 1 169 ? 11.281 5.305 8.086 1 84.56 169 PHE A O 1
ATOM 1366 N N . ALA A 1 170 ? 10.625 5.781 10.195 1 85.12 170 ALA A N 1
ATOM 1367 C CA . ALA A 1 170 ? 11.031 7.18 10.086 1 85.12 170 ALA A CA 1
ATOM 1368 C C . ALA A 1 170 ? 12.375 7.418 10.766 1 85.12 170 ALA A C 1
ATOM 1370 O O . ALA A 1 170 ? 12.93 8.516 10.688 1 85.12 170 ALA A O 1
ATOM 1371 N N . LYS A 1 171 ? 12.867 6.496 11.453 1 78.25 171 LYS A N 1
ATOM 1372 C CA . LYS A 1 171 ? 14.047 6.688 12.297 1 78.25 171 LYS A CA 1
ATOM 1373 C C . LYS A 1 171 ? 15.297 6.906 11.453 1 78.25 171 LYS A C 1
ATOM 1375 O O . LYS A 1 171 ? 16.156 7.73 11.789 1 78.25 171 LYS A O 1
ATOM 1380 N N . LEU A 1 172 ? 15.391 6.176 10.383 1 71.19 172 LEU A N 1
ATOM 1381 C CA . LEU A 1 172 ? 16.609 6.238 9.578 1 71.19 172 LEU A CA 1
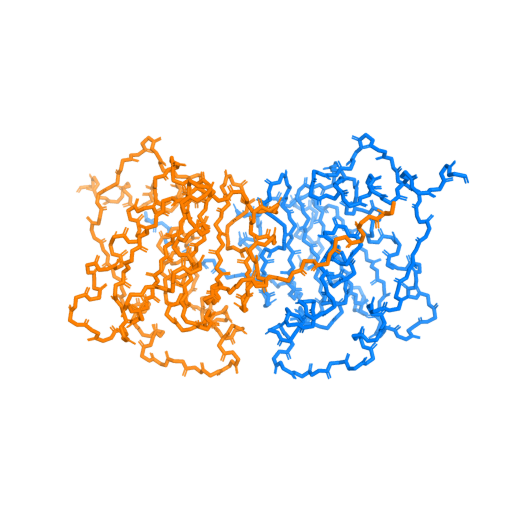ATOM 1382 C C . LEU A 1 172 ? 16.797 7.629 8.984 1 71.19 172 LEU A C 1
ATOM 1384 O O . LEU A 1 172 ? 17.891 8.18 9.008 1 71.19 172 LEU A O 1
ATOM 1388 N N . CYS A 1 173 ? 15.773 8.195 8.523 1 74.44 173 CYS A N 1
ATOM 1389 C CA . CYS A 1 173 ? 15.875 9.492 7.852 1 74.44 173 CYS A CA 1
ATOM 1390 C C . CYS A 1 173 ? 15.969 10.625 8.867 1 74.44 173 CYS A C 1
ATOM 1392 O O . CYS A 1 173 ? 16.641 11.633 8.625 1 74.44 173 CYS A O 1
ATOM 1394 N N . LEU A 1 174 ? 15.336 10.469 9.977 1 73.62 174 LEU A N 1
ATOM 1395 C CA . LEU A 1 174 ? 15.367 11.523 10.984 1 73.62 174 LEU A CA 1
ATOM 1396 C C . LEU A 1 174 ? 16.719 11.555 11.703 1 73.62 174 LEU A C 1
ATOM 1398 O O . LEU A 1 174 ? 17.203 12.625 12.062 1 73.62 174 LEU A O 1
ATOM 1402 N N . ILE A 1 175 ? 17.219 10.484 11.938 1 63.22 175 ILE A N 1
ATOM 1403 C CA . ILE A 1 175 ? 18.531 10.422 12.57 1 63.22 175 ILE A CA 1
ATOM 1404 C C . ILE A 1 175 ? 19.594 11.031 11.648 1 63.22 175 ILE A C 1
ATOM 1406 O O . ILE A 1 175 ? 20.469 11.773 12.102 1 63.22 175 ILE A O 1
ATOM 1410 N N . GLN A 1 176 ? 19.453 10.781 10.461 1 58.34 176 GLN A N 1
ATOM 1411 C CA . GLN A 1 176 ? 20.422 11.328 9.508 1 58.34 176 GLN A CA 1
ATOM 1412 C C . GLN A 1 176 ? 20.297 12.852 9.43 1 58.34 176 GLN A C 1
ATOM 1414 O O . GLN A 1 176 ? 21.312 13.547 9.305 1 58.34 176 GLN A O 1
ATOM 1419 N N . ASN A 1 177 ? 19.141 13.273 9.625 1 56.38 177 ASN A N 1
ATOM 1420 C CA . ASN A 1 177 ? 18.922 14.711 9.562 1 56.38 177 ASN A CA 1
ATOM 1421 C C . ASN A 1 177 ? 19.281 15.398 10.875 1 56.38 177 ASN A C 1
ATOM 1423 O O . ASN A 1 177 ? 19.641 16.578 10.891 1 56.38 177 ASN A O 1
ATOM 1427 N N . SER A 1 178 ? 19 14.852 11.984 1 52.44 178 SER A N 1
ATOM 1428 C CA . SER A 1 178 ? 19.375 15.414 13.281 1 52.44 178 SER A CA 1
ATOM 1429 C C . SER A 1 178 ? 20.891 15.523 13.43 1 52.44 178 SER A C 1
ATOM 1431 O O . SER A 1 178 ? 21.391 16.453 14.078 1 52.44 178 SER A O 1
ATOM 1433 N N . ASN A 1 179 ? 21.625 14.539 13.039 1 44.28 179 ASN A N 1
ATOM 1434 C CA . ASN A 1 179 ? 23.078 14.68 13.172 1 44.28 179 ASN A CA 1
ATOM 1435 C C . ASN A 1 179 ? 23.609 15.852 12.352 1 44.28 179 ASN A C 1
ATOM 1437 O O . ASN A 1 179 ? 24.766 16.234 12.492 1 44.28 179 ASN A O 1
ATOM 1441 N N . GLU A 1 180 ? 23 16.375 11.445 1 37.56 180 GLU A N 1
ATOM 1442 C CA . GLU A 1 180 ? 23.5 17.516 10.695 1 37.56 180 GLU A CA 1
ATOM 1443 C C . GLU A 1 180 ? 23.297 18.812 11.469 1 37.56 180 GLU A C 1
ATOM 1445 O O . GLU A 1 180 ? 23.812 19.859 11.086 1 37.56 180 GLU A O 1
ATOM 1450 N N . LYS A 1 181 ? 22.422 19.062 12.445 1 36.31 181 LYS A N 1
ATOM 1451 C CA . LYS A 1 181 ? 22.438 20.328 13.172 1 36.31 181 LYS A CA 1
ATOM 1452 C C . LYS A 1 181 ? 23.594 20.375 14.164 1 36.31 181 LYS A C 1
ATOM 1454 O O . LYS A 1 181 ? 23.812 21.375 14.844 1 36.31 181 LYS A O 1
ATOM 1459 N N . LYS A 1 182 ? 24.234 19.5 14.695 1 29.92 182 LYS A N 1
ATOM 1460 C CA . LYS A 1 182 ? 25.297 19.703 15.664 1 29.92 182 LYS A CA 1
ATOM 1461 C C . LYS A 1 182 ? 26.609 20.062 14.969 1 29.92 182 LYS A C 1
ATOM 1463 O O . LYS A 1 182 ? 27.609 20.344 15.633 1 29.92 182 LYS A O 1
ATOM 1468 N N . VAL A 1 183 ? 26.812 20.344 13.742 1 19 183 VAL A N 1
ATOM 1469 C CA . VAL A 1 183 ? 28.172 20.859 13.57 1 19 183 VAL A CA 1
ATOM 1470 C C . VAL A 1 183 ? 28.203 22.359 13.891 1 19 183 VAL A C 1
ATOM 1472 O O . VAL A 1 183 ? 27.266 23.078 13.555 1 19 183 VAL A O 1
ATOM 1475 N N . MET B 1 1 ? 28.984 14.234 5.246 1 26.98 1 MET B N 1
ATOM 1476 C CA . MET B 1 1 ? 28.125 14.594 4.113 1 26.98 1 MET B CA 1
ATOM 1477 C C . MET B 1 1 ? 26.766 13.938 4.234 1 26.98 1 MET B C 1
ATOM 1479 O O . MET B 1 1 ? 26.656 12.719 4.344 1 26.98 1 MET B O 1
ATOM 1483 N N . THR B 1 2 ? 25.812 14.523 4.918 1 38.06 2 THR B N 1
ATOM 1484 C CA . THR B 1 2 ? 24.484 14.062 5.34 1 38.06 2 THR B CA 1
ATOM 1485 C C . THR B 1 2 ? 23.797 13.289 4.219 1 38.06 2 THR B C 1
ATOM 1487 O O . THR B 1 2 ? 23.547 13.836 3.145 1 38.06 2 THR B O 1
ATOM 1490 N N . ARG B 1 3 ? 24.188 12.125 3.953 1 43.97 3 ARG B N 1
ATOM 1491 C CA . ARG B 1 3 ? 23.828 11.43 2.721 1 43.97 3 ARG B CA 1
ATOM 1492 C C . ARG B 1 3 ? 22.312 11.438 2.512 1 43.97 3 ARG B C 1
ATOM 1494 O O . ARG B 1 3 ? 21.578 10.828 3.289 1 43.97 3 ARG B O 1
ATOM 1501 N N . ILE B 1 4 ? 21.766 12.523 2.039 1 58.44 4 ILE B N 1
ATOM 1502 C CA . ILE B 1 4 ? 20.391 12.664 1.574 1 58.44 4 ILE B CA 1
ATOM 1503 C C . ILE B 1 4 ? 19.984 11.422 0.776 1 58.44 4 ILE B C 1
ATOM 1505 O O . ILE B 1 4 ? 20.594 11.125 -0.261 1 58.44 4 ILE B O 1
ATOM 1509 N N . THR B 1 5 ? 19.5 10.391 1.522 1 71.19 5 THR B N 1
ATOM 1510 C CA . THR B 1 5 ? 19.109 9.242 0.719 1 71.19 5 THR B CA 1
ATOM 1511 C C . THR B 1 5 ? 18.094 9.648 -0.352 1 71.19 5 THR B C 1
ATOM 1513 O O . THR B 1 5 ? 17.297 10.57 -0.146 1 71.19 5 THR B O 1
ATOM 1516 N N . ASN B 1 6 ? 18.312 9.273 -1.508 1 86.5 6 ASN B N 1
ATOM 1517 C CA . ASN B 1 6 ? 17.5 9.531 -2.695 1 86.5 6 ASN B CA 1
ATOM 1518 C C . ASN B 1 6 ? 16.984 8.234 -3.316 1 86.5 6 ASN B C 1
ATOM 1520 O O . ASN B 1 6 ? 17.328 7.914 -4.457 1 86.5 6 ASN B O 1
ATOM 1524 N N . TYR B 1 7 ? 16.094 7.652 -2.605 1 93.12 7 TYR B N 1
ATOM 1525 C CA . TYR B 1 7 ? 15.617 6.332 -3.002 1 93.12 7 TYR B CA 1
ATOM 1526 C C . TYR B 1 7 ? 14.641 6.438 -4.164 1 93.12 7 TYR B C 1
ATOM 1528 O O . TYR B 1 7 ? 13.781 7.32 -4.184 1 93.12 7 TYR B O 1
ATOM 1536 N N . ILE B 1 8 ? 14.75 5.488 -5.07 1 94.75 8 ILE B N 1
ATOM 1537 C CA . ILE B 1 8 ? 13.812 5.371 -6.184 1 94.75 8 ILE B CA 1
ATOM 1538 C C . ILE B 1 8 ? 13.195 3.977 -6.191 1 94.75 8 ILE B C 1
ATOM 1540 O O . ILE B 1 8 ? 13.844 3.006 -6.594 1 94.75 8 ILE B O 1
ATOM 1544 N N . PRO B 1 9 ? 12.008 3.887 -5.789 1 95.88 9 PRO B N 1
ATOM 1545 C CA . PRO B 1 9 ? 11.352 2.58 -5.867 1 95.88 9 PRO B CA 1
ATOM 1546 C C . PRO B 1 9 ? 11.125 2.119 -7.305 1 95.88 9 PRO B C 1
ATOM 1548 O O . PRO B 1 9 ? 11.148 2.934 -8.227 1 95.88 9 PRO B O 1
ATOM 1551 N N . PRO B 1 10 ? 10.938 0.803 -7.477 1 97.19 10 PRO B N 1
ATOM 1552 C CA . PRO B 1 10 ? 10.586 0.34 -8.82 1 97.19 10 PRO B CA 1
ATOM 1553 C C . PRO B 1 10 ? 9.242 0.883 -9.305 1 97.19 10 PRO B C 1
ATOM 1555 O O . PRO B 1 10 ? 8.445 1.361 -8.492 1 97.19 10 PRO B O 1
ATOM 1558 N N . LEU B 1 11 ? 9.023 0.763 -10.555 1 95.31 11 LEU B N 1
ATOM 1559 C CA . LEU B 1 11 ? 7.789 1.25 -11.172 1 95.31 11 LEU B CA 1
ATOM 1560 C C . LEU B 1 11 ? 6.566 0.624 -10.508 1 95.31 11 LEU B C 1
ATOM 1562 O O . LEU B 1 11 ? 6.535 -0.586 -10.273 1 95.31 11 LEU B O 1
ATOM 1566 N N . ASN B 1 12 ? 5.555 1.481 -10.164 1 95.06 12 ASN B N 1
ATOM 1567 C CA . ASN B 1 12 ? 4.277 1.051 -9.609 1 95.06 12 ASN B CA 1
ATOM 1568 C C . ASN B 1 12 ? 4.469 0.253 -8.32 1 95.06 12 ASN B C 1
ATOM 1570 O O . ASN B 1 12 ? 3.756 -0.722 -8.078 1 95.06 12 ASN B O 1
ATOM 1574 N N . PHE B 1 13 ? 5.43 0.693 -7.586 1 96.88 13 PHE B N 1
ATOM 1575 C CA . PHE B 1 13 ? 5.691 0.071 -6.293 1 96.88 13 PHE B CA 1
ATOM 1576 C C . PHE B 1 13 ? 4.594 0.413 -5.297 1 96.88 13 PHE B C 1
ATOM 1578 O O . PHE B 1 13 ? 4.129 1.554 -5.242 1 96.88 13 PHE B O 1
ATOM 1585 N N . SER B 1 14 ? 4.266 -0.594 -4.465 1 95.88 14 SER B N 1
ATOM 1586 C CA . SER B 1 14 ? 3.318 -0.364 -3.377 1 95.88 14 SER B CA 1
ATOM 1587 C C . SER B 1 14 ? 3.35 -1.506 -2.367 1 95.88 14 SER B C 1
ATOM 1589 O O . SER B 1 14 ? 3.463 -2.674 -2.744 1 95.88 14 SER B O 1
ATOM 1591 N N . PRO B 1 15 ? 3.24 -1.146 -1.093 1 95.06 15 PRO B N 1
ATOM 1592 C CA . PRO B 1 15 ? 2.92 -2.217 -0.146 1 95.06 15 PRO B CA 1
ATOM 1593 C C . PRO B 1 15 ? 1.554 -2.848 -0.409 1 95.06 15 PRO B C 1
ATOM 1595 O O . PRO B 1 15 ? 0.613 -2.152 -0.799 1 95.06 15 PRO B O 1
ATOM 1598 N N . VAL B 1 16 ? 1.459 -4.184 -0.244 1 93.94 16 VAL B N 1
ATOM 1599 C CA . VAL B 1 16 ? 0.207 -4.918 -0.392 1 93.94 16 VAL B CA 1
ATOM 1600 C C . VAL B 1 16 ? -0.333 -5.305 0.983 1 93.94 16 VAL B C 1
ATOM 1602 O O . VAL B 1 16 ? -1.493 -5.035 1.3 1 93.94 16 VAL B O 1
ATOM 1605 N N . VAL B 1 17 ? 0.444 -5.945 1.775 1 88.06 17 VAL B N 1
ATOM 1606 C CA . VAL B 1 17 ? 0.107 -6.328 3.143 1 88.06 17 VAL B CA 1
ATOM 1607 C C . VAL B 1 17 ? 1.119 -5.723 4.113 1 88.06 17 VAL B C 1
ATOM 1609 O O . VAL B 1 17 ? 2.326 -5.754 3.859 1 88.06 17 VAL B O 1
ATOM 1612 N N . SER B 1 18 ? 0.518 -5.18 5.273 1 75.06 18 SER B N 1
ATOM 1613 C CA . SER B 1 18 ? 1.438 -4.496 6.176 1 75.06 18 SER B CA 1
ATOM 1614 C C . SER B 1 18 ? 1.132 -4.824 7.633 1 75.06 18 SER B C 1
ATOM 1616 O O . SER B 1 18 ? 1.61 -4.145 8.539 1 75.06 18 SER B O 1
ATOM 1618 N N . THR B 1 19 ? 0.507 -5.828 7.938 1 77.62 19 THR B N 1
ATOM 1619 C CA . THR B 1 19 ? 0.128 -6.102 9.32 1 77.62 19 THR B CA 1
ATOM 1620 C C . THR B 1 19 ? 1.157 -7.004 9.992 1 77.62 19 THR B C 1
ATOM 1622 O O . THR B 1 19 ? 2.053 -6.52 10.688 1 77.62 19 THR B O 1
ATOM 1625 N N . ASP B 1 20 ? 1.247 -8.219 9.688 1 83.44 20 ASP B N 1
ATOM 1626 C CA . ASP B 1 20 ? 2.133 -9.164 10.367 1 83.44 20 ASP B CA 1
ATOM 1627 C C . ASP B 1 20 ? 3.301 -9.562 9.469 1 83.44 20 ASP B C 1
ATOM 1629 O O . ASP B 1 20 ? 4.305 -10.094 9.945 1 83.44 20 ASP B O 1
ATOM 1633 N N . VAL B 1 21 ? 3.162 -9.359 8.211 1 90.5 21 VAL B N 1
ATOM 1634 C CA . VAL B 1 21 ? 4.215 -9.617 7.23 1 90.5 21 VAL B CA 1
ATOM 1635 C C . VAL B 1 21 ? 4.27 -8.469 6.227 1 90.5 21 VAL B C 1
ATOM 1637 O O . VAL B 1 21 ? 3.373 -7.621 6.188 1 90.5 21 VAL B O 1
ATOM 1640 N N . SER B 1 22 ? 5.398 -8.484 5.473 1 93.12 22 SER B N 1
ATOM 1641 C CA . SER B 1 22 ? 5.551 -7.434 4.473 1 93.12 22 SER B CA 1
ATOM 1642 C C . SER B 1 22 ? 5.504 -8.008 3.059 1 93.12 22 SER B C 1
ATOM 1644 O O . SER B 1 22 ? 6.426 -8.711 2.639 1 93.12 22 SER B O 1
ATOM 1646 N N . LEU B 1 23 ? 4.43 -7.723 2.389 1 96 23 LEU B N 1
ATOM 1647 C CA . LEU B 1 23 ? 4.242 -8.086 0.987 1 96 23 LEU B CA 1
ATOM 1648 C C . LEU B 1 23 ? 4.18 -6.84 0.108 1 96 23 LEU B C 1
ATOM 1650 O O . LEU B 1 23 ? 3.451 -5.895 0.413 1 96 23 LEU B O 1
ATOM 1654 N N . TYR B 1 24 ? 4.996 -6.867 -0.982 1 97.19 24 TYR B N 1
ATOM 1655 C CA . TYR B 1 24 ? 5.059 -5.707 -1.867 1 97.19 24 TYR B CA 1
ATOM 1656 C C . TYR B 1 24 ? 4.777 -6.109 -3.311 1 97.19 24 TYR B C 1
ATOM 1658 O O . TYR B 1 24 ? 4.934 -7.277 -3.678 1 97.19 24 TYR B O 1
ATOM 1666 N N . ARG B 1 25 ? 4.383 -5.066 -4.07 1 97.75 25 ARG B N 1
ATOM 1667 C CA . ARG B 1 25 ? 4.227 -5.23 -5.512 1 97.75 25 ARG B CA 1
ATOM 1668 C C . ARG B 1 25 ? 4.992 -4.148 -6.27 1 97.75 25 ARG B C 1
ATOM 1670 O O . ARG B 1 25 ? 5.188 -3.045 -5.758 1 97.75 25 ARG B O 1
ATOM 1677 N N . SER B 1 26 ? 5.367 -4.496 -7.52 1 98.31 26 SER B N 1
ATOM 1678 C CA . SER B 1 26 ? 6.004 -3.475 -8.344 1 98.31 26 SER B CA 1
ATOM 1679 C C . SER B 1 26 ? 6.164 -3.951 -9.789 1 98.31 26 SER B C 1
ATOM 1681 O O . SER B 1 26 ? 5.727 -5.047 -10.133 1 98.31 26 SER B O 1
ATOM 1683 N N . GLY B 1 27 ? 6.789 -3.051 -10.57 1 97.75 27 GLY B N 1
ATOM 1684 C CA . GLY B 1 27 ? 7.363 -3.451 -11.844 1 97.75 27 GLY B CA 1
ATOM 1685 C C . GLY B 1 27 ? 8.758 -4.035 -11.719 1 97.75 27 GLY B C 1
ATOM 1686 O O . GLY B 1 27 ? 9.242 -4.262 -10.602 1 97.75 27 GLY B O 1
ATOM 1687 N N . TYR B 1 28 ? 9.367 -4.23 -12.852 1 98.19 28 TYR B N 1
ATOM 1688 C CA . TYR B 1 28 ? 10.672 -4.879 -12.922 1 98.19 28 TYR B CA 1
ATOM 1689 C C . TYR B 1 28 ? 11.742 -4.02 -12.266 1 98.19 28 TYR B C 1
ATOM 1691 O O . TYR B 1 28 ? 11.969 -2.877 -12.672 1 98.19 28 TYR B O 1
ATOM 1699 N N . PRO B 1 29 ? 12.422 -4.582 -11.281 1 97.88 29 PRO B N 1
ATOM 1700 C CA . PRO B 1 29 ? 13.484 -3.795 -10.648 1 97.88 29 PRO B CA 1
ATOM 1701 C C . PRO B 1 29 ? 14.648 -3.504 -11.602 1 97.88 29 PRO B C 1
ATOM 1703 O O . PRO B 1 29 ? 15.086 -4.395 -12.336 1 97.88 29 PRO B O 1
ATOM 1706 N N . MET B 1 30 ? 15.086 -2.301 -11.523 1 96.81 30 MET B N 1
ATOM 1707 C CA . MET B 1 30 ? 16.25 -1.852 -12.281 1 96.81 30 MET B CA 1
ATOM 1708 C C . MET B 1 30 ? 17.375 -1.427 -11.344 1 96.81 30 MET B C 1
ATOM 1710 O O . MET B 1 30 ? 17.141 -1.194 -10.156 1 96.81 30 MET B O 1
ATOM 1714 N N . PRO B 1 31 ? 18.562 -1.273 -11.844 1 96.88 31 PRO B N 1
ATOM 1715 C CA . PRO B 1 31 ? 19.703 -0.945 -10.977 1 96.88 31 PRO B CA 1
ATOM 1716 C C . PRO B 1 31 ? 19.453 0.295 -10.117 1 96.88 31 PRO B C 1
ATOM 1718 O O . PRO B 1 31 ? 19.859 0.339 -8.953 1 96.88 31 PRO B O 1
ATOM 1721 N N . LEU B 1 32 ? 18.797 1.25 -10.641 1 95.62 32 LEU B N 1
ATOM 1722 C CA . LEU B 1 32 ? 18.531 2.473 -9.891 1 95.62 32 LEU B CA 1
ATOM 1723 C C . LEU B 1 32 ? 17.594 2.199 -8.719 1 95.62 32 LEU B C 1
ATOM 1725 O O . LEU B 1 32 ? 17.469 3.033 -7.82 1 95.62 32 LEU B O 1
ATOM 1729 N N . ASN B 1 33 ? 16.922 1.05 -8.719 1 97.25 33 ASN B N 1
ATOM 1730 C CA . ASN B 1 33 ? 15.992 0.701 -7.652 1 97.25 33 ASN B CA 1
ATOM 1731 C C . ASN B 1 33 ? 16.672 -0.116 -6.555 1 97.25 33 ASN B C 1
ATOM 1733 O O . ASN B 1 33 ? 16.094 -0.31 -5.48 1 97.25 33 ASN B O 1
ATOM 1737 N N . TYR B 1 34 ? 17.859 -0.656 -6.773 1 97.06 34 TYR B N 1
ATOM 1738 C CA . TYR B 1 34 ? 18.438 -1.693 -5.93 1 97.06 34 TYR B CA 1
ATOM 1739 C C . TYR B 1 34 ? 18.734 -1.154 -4.535 1 97.06 34 TYR B C 1
ATOM 1741 O O . TYR B 1 34 ? 18.547 -1.854 -3.537 1 97.06 34 TYR B O 1
ATOM 1749 N N . GLN B 1 35 ? 19.188 0.047 -4.492 1 94.56 35 GLN B N 1
ATOM 1750 C CA . GLN B 1 35 ? 19.5 0.621 -3.189 1 94.56 35 GLN B CA 1
ATOM 1751 C C . GLN B 1 35 ? 18.25 0.742 -2.326 1 94.56 35 GLN B C 1
ATOM 1753 O O . GLN B 1 35 ? 18.297 0.488 -1.12 1 94.56 35 GLN B O 1
ATOM 1758 N N . PHE B 1 36 ? 17.188 1.166 -2.926 1 94.75 36 PHE B N 1
ATOM 1759 C CA . PHE B 1 36 ? 15.898 1.233 -2.229 1 94.75 36 PHE B CA 1
ATOM 1760 C C . PHE B 1 36 ? 15.508 -0.137 -1.691 1 94.75 36 PHE B C 1
ATOM 1762 O O . PHE B 1 36 ? 15.172 -0.274 -0.512 1 94.75 36 PHE B O 1
ATOM 1769 N N . ILE B 1 37 ? 15.602 -1.158 -2.518 1 96.19 37 ILE B N 1
ATOM 1770 C CA . ILE B 1 37 ? 15.18 -2.51 -2.166 1 96.19 37 ILE B CA 1
ATOM 1771 C C . ILE B 1 37 ? 16.047 -3.037 -1.021 1 96.19 37 ILE B C 1
ATOM 1773 O O . ILE B 1 37 ? 15.523 -3.562 -0.035 1 96.19 37 ILE B O 1
ATOM 1777 N N . LYS B 1 38 ? 17.297 -2.814 -1.128 1 94.44 38 LYS B N 1
ATOM 1778 C CA . LYS B 1 38 ? 18.25 -3.309 -0.138 1 94.44 38 LYS B CA 1
ATOM 1779 C C . LYS B 1 38 ? 18.031 -2.633 1.214 1 94.44 38 LYS B C 1
ATOM 1781 O O . LYS B 1 38 ? 17.906 -3.307 2.238 1 94.44 38 LYS B O 1
ATOM 1786 N N . ASP B 1 39 ? 17.875 -1.354 1.217 1 90.19 39 ASP B N 1
ATOM 1787 C CA . ASP B 1 39 ? 17.922 -0.586 2.457 1 90.19 39 ASP B CA 1
ATOM 1788 C C . ASP B 1 39 ? 16.547 -0.538 3.127 1 90.19 39 ASP B C 1
ATOM 1790 O O . ASP B 1 39 ? 16.453 -0.48 4.355 1 90.19 39 ASP B O 1
ATOM 1794 N N . GLN B 1 40 ? 15.531 -0.584 2.33 1 89.56 40 GLN B N 1
ATOM 1795 C CA . GLN B 1 40 ? 14.227 -0.267 2.887 1 89.56 40 GLN B CA 1
ATOM 1796 C C . GLN B 1 40 ? 13.367 -1.523 3.033 1 89.56 40 GLN B C 1
ATOM 1798 O O . GLN B 1 40 ? 12.531 -1.607 3.93 1 89.56 40 GLN B O 1
ATOM 1803 N N . LEU B 1 41 ? 13.609 -2.504 2.191 1 92.38 41 LEU B N 1
ATOM 1804 C CA . LEU B 1 41 ? 12.656 -3.607 2.164 1 92.38 41 LEU B CA 1
ATOM 1805 C C . LEU B 1 41 ? 13.25 -4.855 2.812 1 92.38 41 LEU B C 1
ATOM 1807 O O . LEU B 1 41 ? 12.516 -5.711 3.311 1 92.38 41 LEU B O 1
ATOM 1811 N N . ASN B 1 42 ? 14.562 -5.016 2.742 1 91.88 42 ASN B N 1
ATOM 1812 C CA . ASN B 1 42 ? 15.234 -6.176 3.32 1 91.88 42 ASN B CA 1
ATOM 1813 C C . ASN B 1 42 ? 14.539 -7.477 2.926 1 91.88 42 ASN B C 1
ATOM 1815 O O . ASN B 1 42 ? 14.227 -8.305 3.783 1 91.88 42 ASN B O 1
ATOM 1819 N N . LEU B 1 43 ? 14.414 -7.758 1.71 1 96.81 43 LEU B N 1
ATOM 1820 C CA . LEU B 1 43 ? 13.617 -8.844 1.154 1 96.81 43 LEU B CA 1
ATOM 1821 C C . LEU B 1 43 ? 14.281 -10.195 1.403 1 96.81 43 LEU B C 1
ATOM 1823 O O . LEU B 1 43 ? 15.508 -10.312 1.321 1 96.81 43 LEU B O 1
ATOM 1827 N N . LYS B 1 44 ? 13.477 -11.148 1.602 1 97.75 44 LYS B N 1
ATOM 1828 C CA . LYS B 1 44 ? 13.914 -12.539 1.591 1 97.75 44 LYS B CA 1
ATOM 1829 C C . LYS B 1 44 ? 13.586 -13.211 0.262 1 97.75 44 LYS B C 1
ATOM 1831 O O . LYS B 1 44 ? 14.312 -14.094 -0.193 1 97.75 44 LYS B O 1
ATOM 1836 N N . THR B 1 45 ? 12.461 -12.828 -0.302 1 98.56 45 THR B N 1
ATOM 1837 C CA . THR B 1 45 ? 11.953 -13.5 -1.494 1 98.56 45 THR B CA 1
ATOM 1838 C C . THR B 1 45 ? 11.484 -12.484 -2.531 1 98.56 45 THR B C 1
ATOM 1840 O O . THR B 1 45 ? 10.836 -11.5 -2.188 1 98.56 45 THR B O 1
ATOM 1843 N N . ILE B 1 46 ? 11.797 -12.758 -3.758 1 98.75 46 ILE B N 1
ATOM 1844 C CA . ILE B 1 46 ? 11.219 -12.055 -4.895 1 98.75 46 ILE B CA 1
ATOM 1845 C C . ILE B 1 46 ? 10.523 -13.055 -5.82 1 98.75 46 ILE B C 1
ATOM 1847 O O . ILE B 1 46 ? 11.078 -14.102 -6.145 1 98.75 46 ILE B O 1
ATOM 1851 N N . ILE B 1 47 ? 9.328 -12.758 -6.195 1 98.62 47 ILE B N 1
ATOM 1852 C CA . ILE B 1 47 ? 8.562 -13.547 -7.156 1 98.62 47 ILE B CA 1
ATOM 1853 C C . ILE B 1 47 ? 8.328 -12.727 -8.422 1 98.62 47 ILE B C 1
ATOM 1855 O O . ILE B 1 47 ? 7.688 -11.672 -8.383 1 98.62 47 ILE B O 1
ATOM 1859 N N . TYR B 1 48 ? 8.82 -13.211 -9.516 1 98.56 48 TYR B N 1
ATOM 1860 C CA . TYR B 1 48 ? 8.609 -12.562 -10.805 1 98.56 48 TYR B CA 1
ATOM 1861 C C . TYR B 1 48 ? 7.484 -13.25 -11.578 1 98.56 48 TYR B C 1
ATOM 1863 O O . TYR B 1 48 ? 7.551 -14.453 -11.844 1 98.56 48 TYR B O 1
ATOM 1871 N N . ILE B 1 49 ? 6.492 -12.492 -11.898 1 97.12 49 ILE B N 1
ATOM 1872 C CA . ILE B 1 49 ? 5.371 -12.938 -12.719 1 97.12 49 ILE B CA 1
ATOM 1873 C C . ILE B 1 49 ? 5.473 -12.312 -14.109 1 97.12 49 ILE B C 1
ATOM 1875 O O . ILE B 1 49 ? 5.086 -11.156 -14.305 1 97.12 49 ILE B O 1
ATOM 1879 N N . GLY B 1 50 ? 5.965 -13.016 -15.016 1 95.69 50 GLY B N 1
ATOM 1880 C CA . GLY B 1 50 ? 6.148 -12.398 -16.328 1 95.69 50 GLY B CA 1
ATOM 1881 C C . GLY B 1 50 ? 6.766 -13.336 -17.344 1 95.69 50 GLY B C 1
ATOM 1882 O O . GLY B 1 50 ? 6.871 -14.539 -17.109 1 95.69 50 GLY B O 1
ATOM 1883 N N . ASP B 1 51 ? 7.137 -12.719 -18.484 1 94.44 51 ASP B N 1
ATOM 1884 C CA . ASP B 1 51 ? 7.551 -13.516 -19.641 1 94.44 51 ASP B CA 1
ATOM 1885 C C . ASP B 1 51 ? 8.984 -13.172 -20.062 1 94.44 51 ASP B C 1
ATOM 1887 O O . ASP B 1 51 ? 9.438 -13.594 -21.125 1 94.44 51 ASP B O 1
ATOM 1891 N N . LYS B 1 52 ? 9.656 -12.477 -19.25 1 91.06 52 LYS B N 1
ATOM 1892 C CA . LYS B 1 52 ? 11 -12.055 -19.625 1 91.06 52 LYS B CA 1
ATOM 1893 C C . LYS B 1 52 ? 12.062 -12.93 -18.953 1 91.06 52 LYS B C 1
ATOM 1895 O O . LYS B 1 52 ? 12.352 -12.758 -17.766 1 91.06 52 LYS B O 1
ATOM 1900 N N . GLU B 1 53 ? 12.719 -13.844 -19.672 1 89.25 53 GLU B N 1
ATOM 1901 C CA . GLU B 1 53 ? 13.852 -14.656 -19.234 1 89.25 53 GLU B CA 1
ATOM 1902 C C . GLU B 1 53 ? 14.93 -14.727 -20.312 1 89.25 53 GLU B C 1
ATOM 1904 O O . GLU B 1 53 ? 14.617 -14.734 -21.5 1 89.25 53 GLU B O 1
ATOM 1909 N N . PRO B 1 54 ? 16.141 -14.75 -19.953 1 92.12 54 PRO B N 1
ATOM 1910 C CA . PRO B 1 54 ? 16.688 -14.711 -18.594 1 92.12 54 PRO B CA 1
ATOM 1911 C C . PRO B 1 54 ? 16.734 -13.297 -18.016 1 92.12 54 PRO B C 1
ATOM 1913 O O . PRO B 1 54 ? 16.641 -12.32 -18.766 1 92.12 54 PRO B O 1
ATOM 1916 N N . ILE B 1 55 ? 16.844 -13.164 -16.734 1 93.56 55 ILE B N 1
ATOM 1917 C CA . ILE B 1 55 ? 17 -11.859 -16.109 1 93.56 55 ILE B CA 1
ATOM 1918 C C . ILE B 1 55 ? 18.375 -11.281 -16.422 1 93.56 55 ILE B C 1
ATOM 1920 O O . ILE B 1 55 ? 19.297 -12.016 -16.781 1 93.56 55 ILE B O 1
ATOM 1924 N N . SER B 1 56 ? 18.5 -10.016 -16.344 1 94.12 56 SER B N 1
ATOM 1925 C CA . SER B 1 56 ? 19.781 -9.367 -16.625 1 94.12 56 SER B CA 1
ATOM 1926 C C . SER B 1 56 ? 20.859 -9.805 -15.648 1 94.12 56 SER B C 1
ATOM 1928 O O . SER B 1 56 ? 20.562 -10.172 -14.508 1 94.12 56 SER B O 1
ATOM 1930 N N . PRO B 1 57 ? 22.078 -9.805 -16.078 1 96.25 57 PRO B N 1
ATOM 1931 C CA . PRO B 1 57 ? 23.172 -10.125 -15.156 1 96.25 57 PRO B CA 1
ATOM 1932 C C . PRO B 1 57 ? 23.203 -9.227 -13.922 1 96.25 57 PRO B C 1
ATOM 1934 O O . PRO B 1 57 ? 23.516 -9.688 -12.828 1 96.25 57 PRO B O 1
ATOM 1937 N N . GLU B 1 58 ? 22.891 -7.98 -14.133 1 97 58 GLU B N 1
ATOM 1938 C CA . GLU B 1 58 ? 22.891 -7.039 -13.016 1 97 58 GLU B CA 1
ATOM 1939 C C . GLU B 1 58 ? 21.859 -7.453 -11.953 1 97 58 GLU B C 1
ATOM 1941 O O . GLU B 1 58 ? 22.141 -7.367 -10.758 1 97 58 GLU B O 1
ATOM 1946 N N . TYR B 1 59 ? 20.734 -7.844 -12.469 1 97.5 59 TYR B N 1
ATOM 1947 C CA . TYR B 1 59 ? 19.672 -8.266 -11.555 1 97.5 59 TYR B CA 1
ATOM 1948 C C . TYR B 1 59 ? 20.062 -9.562 -10.844 1 97.5 59 TYR B C 1
ATOM 1950 O O . TYR B 1 59 ? 19.875 -9.688 -9.633 1 97.5 59 TYR B O 1
ATOM 1958 N N . SER B 1 60 ? 20.625 -10.477 -11.555 1 97.38 60 SER B N 1
ATOM 1959 C CA . SER B 1 60 ? 21.094 -11.734 -10.984 1 97.38 60 SER B CA 1
ATOM 1960 C C . SER B 1 60 ? 22.141 -11.5 -9.906 1 97.38 60 SER B C 1
ATOM 1962 O O . SER B 1 60 ? 22.094 -12.094 -8.836 1 97.38 60 SER B O 1
ATOM 1964 N N . ASP B 1 61 ? 23.047 -10.641 -10.18 1 97.88 61 ASP B N 1
ATOM 1965 C CA . ASP B 1 61 ? 24.094 -10.297 -9.227 1 97.88 61 ASP B CA 1
ATOM 1966 C C . ASP B 1 61 ? 23.516 -9.688 -7.957 1 97.88 61 ASP B C 1
ATOM 1968 O O . ASP B 1 61 ? 23.953 -10 -6.852 1 97.88 61 ASP B O 1
ATOM 1972 N N . PHE B 1 62 ? 22.609 -8.844 -8.148 1 98.12 62 PHE B N 1
ATOM 1973 C CA . PHE B 1 62 ? 21.953 -8.195 -7.023 1 98.12 62 PHE B CA 1
ATOM 1974 C C . PHE B 1 62 ? 21.281 -9.219 -6.117 1 98.12 62 PHE B C 1
ATOM 1976 O O . PHE B 1 62 ? 21.438 -9.18 -4.895 1 98.12 62 PHE B O 1
ATOM 1983 N N . LEU B 1 63 ? 20.516 -10.156 -6.68 1 98.12 63 LEU B N 1
ATOM 1984 C CA . LEU B 1 63 ? 19.828 -11.203 -5.934 1 98.12 63 LEU B CA 1
ATOM 1985 C C . LEU B 1 63 ? 20.812 -12.047 -5.137 1 98.12 63 LEU B C 1
ATOM 1987 O O . LEU B 1 63 ? 20.578 -12.344 -3.965 1 98.12 63 LEU B O 1
ATOM 1991 N N . GLU B 1 64 ? 21.906 -12.398 -5.73 1 97.75 64 GLU B N 1
ATOM 1992 C CA . GLU B 1 64 ? 22.922 -13.219 -5.082 1 97.75 64 GLU B CA 1
ATOM 1993 C C . GLU B 1 64 ? 23.594 -12.461 -3.939 1 97.75 64 GLU B C 1
ATOM 1995 O O . GLU B 1 64 ? 23.75 -13 -2.842 1 97.75 64 GLU B O 1
ATOM 2000 N N . ARG B 1 65 ? 23.922 -11.273 -4.191 1 97.56 65 ARG B N 1
ATOM 2001 C CA . ARG B 1 65 ? 24.625 -10.461 -3.201 1 97.56 65 ARG B CA 1
ATOM 2002 C C . ARG B 1 65 ? 23.766 -10.25 -1.96 1 97.56 65 ARG B C 1
ATOM 2004 O O . ARG B 1 65 ? 24.266 -10.25 -0.836 1 97.56 65 ARG B O 1
ATOM 2011 N N . GLU B 1 66 ? 22.5 -10.047 -2.18 1 97.31 66 GLU B N 1
ATOM 2012 C CA . GLU B 1 66 ? 21.594 -9.75 -1.071 1 97.31 66 GLU B CA 1
ATOM 2013 C C . GLU B 1 66 ? 20.953 -11.023 -0.517 1 97.31 66 GLU B C 1
ATOM 2015 O O . GLU B 1 66 ? 20.125 -10.961 0.397 1 97.31 66 GLU B O 1
ATOM 2020 N N . ASN B 1 67 ? 21.297 -12.156 -1.069 1 97.88 67 ASN B N 1
ATOM 2021 C CA . ASN B 1 67 ? 20.797 -13.453 -0.627 1 97.88 67 ASN B CA 1
ATOM 2022 C C . ASN B 1 67 ? 19.266 -13.508 -0.663 1 97.88 67 ASN B C 1
ATOM 2024 O O . ASN B 1 67 ? 18.625 -13.898 0.32 1 97.88 67 ASN B O 1
ATOM 2028 N N . ILE B 1 68 ? 18.734 -13.07 -1.767 1 98.44 68 ILE B N 1
ATOM 2029 C CA . ILE B 1 68 ? 17.297 -13.07 -1.97 1 98.44 68 ILE B CA 1
ATOM 2030 C C . ILE B 1 68 ? 16.891 -14.281 -2.811 1 98.44 68 ILE B C 1
ATOM 2032 O O . ILE B 1 68 ? 17.453 -14.516 -3.885 1 98.44 68 ILE B O 1
ATOM 2036 N N . SER B 1 69 ? 15.953 -15.109 -2.303 1 98.5 69 SER B N 1
ATOM 2037 C CA . SER B 1 69 ? 15.398 -16.203 -3.092 1 98.5 69 SER B CA 1
ATOM 2038 C C . SER B 1 69 ? 14.547 -15.68 -4.246 1 98.5 69 SER B C 1
ATOM 2040 O O . SER B 1 69 ? 13.711 -14.789 -4.055 1 98.5 69 SER B O 1
ATOM 2042 N N . TYR B 1 70 ? 14.805 -16.266 -5.391 1 98.25 70 TYR B N 1
ATOM 2043 C CA . TYR B 1 70 ? 14.141 -15.789 -6.602 1 98.25 70 TYR B CA 1
ATOM 2044 C C . TYR B 1 70 ? 13.289 -16.891 -7.223 1 98.25 70 TYR B C 1
ATOM 2046 O O . TYR B 1 70 ? 13.773 -18 -7.457 1 98.25 70 TYR B O 1
ATOM 2054 N N . TYR B 1 71 ? 12.039 -16.594 -7.496 1 98.12 71 TYR B N 1
ATOM 2055 C CA . TYR B 1 71 ? 11.117 -17.5 -8.164 1 98.12 71 TYR B CA 1
ATOM 2056 C C . TYR B 1 71 ? 10.508 -16.859 -9.398 1 98.12 71 TYR B C 1
ATOM 2058 O O . TYR B 1 71 ? 10.109 -15.695 -9.359 1 98.12 71 TYR B O 1
ATOM 2066 N N . HIS B 1 72 ? 10.461 -17.609 -10.414 1 97.38 72 HIS B N 1
ATOM 2067 C CA . HIS B 1 72 ? 9.852 -17.141 -11.656 1 97.38 72 HIS B CA 1
ATOM 2068 C C . HIS B 1 72 ? 8.594 -17.938 -11.984 1 97.38 72 HIS B C 1
ATOM 2070 O O . HIS B 1 72 ? 8.625 -19.172 -12.031 1 97.38 72 HIS B O 1
ATOM 2076 N N . VAL B 1 73 ? 7.539 -17.234 -12.164 1 95.31 73 VAL B N 1
ATOM 2077 C CA . VAL B 1 73 ? 6.281 -17.781 -12.664 1 95.31 73 VAL B CA 1
ATOM 2078 C C . VAL B 1 73 ? 5.973 -17.188 -14.039 1 95.31 73 VAL B C 1
ATOM 2080 O O . VAL B 1 73 ? 5.621 -16.016 -14.148 1 95.31 73 VAL B O 1
ATOM 2083 N N . TYR B 1 74 ? 6.051 -18.031 -14.961 1 93.56 74 TYR B N 1
ATOM 2084 C CA . TYR B 1 74 ? 5.816 -17.562 -16.312 1 93.56 74 TYR B CA 1
ATOM 2085 C C . TYR B 1 74 ? 4.348 -17.203 -16.516 1 93.56 74 TYR B C 1
ATOM 2087 O O . TYR B 1 74 ? 3.459 -17.984 -16.172 1 93.56 74 TYR B O 1
ATOM 2095 N N . MET B 1 75 ? 4.207 -16.047 -17.078 1 90.75 75 MET B N 1
ATOM 2096 C CA . MET B 1 75 ? 2.881 -15.547 -17.438 1 90.75 75 MET B CA 1
ATOM 2097 C C . MET B 1 75 ? 2.965 -14.531 -18.562 1 90.75 75 MET B C 1
ATOM 2099 O O . MET B 1 75 ? 3.584 -13.477 -18.422 1 90.75 75 MET B O 1
ATOM 2103 N N . ASP B 1 76 ? 2.422 -14.93 -19.609 1 89.12 76 ASP B N 1
ATOM 2104 C CA . ASP B 1 76 ? 2.25 -13.953 -20.672 1 89.12 76 ASP B CA 1
ATOM 2105 C C . ASP B 1 76 ? 0.894 -13.258 -20.578 1 89.12 76 ASP B C 1
ATOM 2107 O O . ASP B 1 76 ? 0.806 -12.031 -20.688 1 89.12 76 ASP B O 1
ATOM 2111 N N . SER B 1 77 ? -0.071 -14.078 -20.391 1 87.19 77 SER B N 1
ATOM 2112 C CA . SER B 1 77 ? -1.424 -13.578 -20.156 1 87.19 77 SER B CA 1
ATOM 2113 C C . SER B 1 77 ? -2.201 -14.492 -19.219 1 87.19 77 SER B C 1
ATOM 2115 O O . SER B 1 77 ? -1.79 -15.633 -18.969 1 87.19 77 SER B O 1
ATOM 2117 N N . CYS B 1 78 ? -3.311 -14 -18.734 1 83.69 78 CYS B N 1
ATOM 2118 C CA . CYS B 1 78 ? -4.141 -14.789 -17.844 1 83.69 78 CYS B CA 1
ATOM 2119 C C . CYS B 1 78 ? -4.84 -15.914 -18.594 1 83.69 78 CYS B C 1
ATOM 2121 O O . CYS B 1 78 ? -5.492 -16.766 -17.984 1 83.69 78 CYS B O 1
ATOM 2123 N N . ARG B 1 79 ? -4.648 -15.992 -19.844 1 82.56 79 ARG B N 1
ATOM 2124 C CA . ARG B 1 79 ? -5.27 -17.016 -20.672 1 82.56 79 ARG B CA 1
ATOM 2125 C C . ARG B 1 79 ? -4.297 -18.156 -20.969 1 82.56 79 ARG B C 1
ATOM 2127 O O . ARG B 1 79 ? -4.656 -19.141 -21.625 1 82.56 79 ARG B O 1
ATOM 2134 N N . ASP B 1 80 ? -3.152 -18.031 -20.422 1 88 80 ASP B N 1
ATOM 2135 C CA . ASP B 1 80 ? -2.156 -19.078 -20.641 1 88 80 ASP B CA 1
ATOM 2136 C C . ASP B 1 80 ? -2.646 -20.422 -20.125 1 88 80 ASP B C 1
ATOM 2138 O O . ASP B 1 80 ? -3.336 -20.484 -19.094 1 88 80 ASP B O 1
ATOM 2142 N N . LYS B 1 81 ? -2.295 -21.484 -20.734 1 85.25 81 LYS B N 1
ATOM 2143 C CA . LYS B 1 81 ? -2.748 -22.844 -20.406 1 85.25 81 LYS B CA 1
ATOM 2144 C C . LYS B 1 81 ? -2.328 -23.234 -19 1 85.25 81 LYS B C 1
ATOM 2146 O O . LYS B 1 81 ? -3.098 -23.859 -18.266 1 85.25 81 LYS B O 1
ATOM 2151 N N . ASP B 1 82 ? -1.187 -22.844 -18.562 1 89.75 82 ASP B N 1
ATOM 2152 C CA . ASP B 1 82 ? -0.664 -23.281 -17.281 1 89.75 82 ASP B CA 1
ATOM 2153 C C . ASP B 1 82 ? -0.775 -22.172 -16.234 1 89.75 82 ASP B C 1
ATOM 2155 O O . ASP B 1 82 ? -0.024 -22.156 -15.258 1 89.75 82 ASP B O 1
ATOM 2159 N N . ILE B 1 83 ? -1.686 -21.312 -16.391 1 90.69 83 ILE B N 1
ATOM 2160 C CA . ILE B 1 83 ? -1.794 -20.141 -15.516 1 90.69 83 ILE B CA 1
ATOM 2161 C C . ILE B 1 83 ? -2.199 -20.578 -14.109 1 90.69 83 ILE B C 1
ATOM 2163 O O . ILE B 1 83 ? -1.741 -20.016 -13.117 1 90.69 83 ILE B O 1
ATOM 2167 N N . GLN B 1 84 ? -3.029 -21.594 -14.047 1 91.31 84 GLN B N 1
ATOM 2168 C CA . GLN B 1 84 ? -3.48 -22.109 -12.766 1 91.31 84 GLN B CA 1
ATOM 2169 C C . GLN B 1 84 ? -2.305 -22.594 -11.922 1 91.31 84 GLN B C 1
ATOM 2171 O O . GLN B 1 84 ? -2.223 -22.281 -10.727 1 91.31 84 GLN B O 1
ATOM 2176 N N . LYS B 1 85 ? -1.485 -23.312 -12.57 1 92.62 85 LYS B N 1
ATOM 2177 C CA . LYS B 1 85 ? -0.31 -23.828 -11.875 1 92.62 85 LYS B CA 1
ATOM 2178 C C . LYS B 1 85 ? 0.57 -22.703 -11.359 1 92.62 85 LYS B C 1
ATOM 2180 O O . LYS B 1 85 ? 1.095 -22.766 -10.25 1 92.62 85 LYS B O 1
ATOM 2185 N N . GLY B 1 86 ? 0.728 -21.719 -12.125 1 94.56 86 GLY B N 1
ATOM 2186 C CA . GLY B 1 86 ? 1.511 -20.562 -11.734 1 94.56 86 GLY B CA 1
ATOM 2187 C C . GLY B 1 86 ? 0.933 -19.828 -10.531 1 94.56 86 GLY B C 1
ATOM 2188 O O . GLY B 1 86 ? 1.663 -19.484 -9.602 1 94.56 86 GLY B O 1
ATOM 2189 N N . MET B 1 87 ? -0.358 -19.672 -10.555 1 94.69 87 MET B N 1
ATOM 2190 C CA . MET B 1 87 ? -1.03 -19 -9.453 1 94.69 87 MET B CA 1
ATOM 2191 C C . MET B 1 87 ? -0.931 -19.812 -8.164 1 94.69 87 MET B C 1
ATOM 2193 O O . MET B 1 87 ? -0.713 -19.25 -7.09 1 94.69 87 MET B O 1
ATOM 2197 N N . ASP B 1 88 ? -1.041 -21.078 -8.336 1 93.88 88 ASP B N 1
ATOM 2198 C CA . ASP B 1 88 ? -0.904 -21.953 -7.172 1 93.88 88 ASP B CA 1
ATOM 2199 C C . ASP B 1 88 ? 0.493 -21.844 -6.562 1 93.88 88 ASP B C 1
ATOM 2201 O O . ASP B 1 88 ? 0.646 -21.844 -5.34 1 93.88 88 ASP B O 1
ATOM 2205 N N . GLN B 1 89 ? 1.429 -21.797 -7.406 1 94.56 89 GLN B N 1
ATOM 2206 C CA . GLN B 1 89 ? 2.803 -21.656 -6.934 1 94.56 89 GLN B CA 1
ATOM 2207 C C . GLN B 1 89 ? 2.986 -20.359 -6.152 1 94.56 89 GLN B C 1
ATOM 2209 O O . GLN B 1 89 ? 3.6 -20.359 -5.082 1 94.56 89 GLN B O 1
ATOM 2214 N N . VAL B 1 90 ? 2.494 -19.281 -6.656 1 96.12 90 VAL B N 1
ATOM 2215 C CA . VAL B 1 90 ? 2.6 -17.984 -5.98 1 96.12 90 VAL B CA 1
ATOM 2216 C C . VAL B 1 90 ? 1.921 -18.062 -4.617 1 96.12 90 VAL B C 1
ATOM 2218 O O . VAL B 1 90 ? 2.49 -17.625 -3.609 1 96.12 90 VAL B O 1
ATOM 2221 N N . LEU B 1 91 ? 0.743 -18.641 -4.559 1 94.5 91 LEU B N 1
ATOM 2222 C CA . LEU B 1 91 ? -0.02 -18.719 -3.316 1 94.5 91 LEU B CA 1
ATOM 2223 C C . LEU B 1 91 ? 0.719 -19.562 -2.281 1 94.5 91 LEU B C 1
ATOM 2225 O O . LEU B 1 91 ? 0.729 -19.219 -1.095 1 94.5 91 LEU B O 1
ATOM 2229 N N . LYS B 1 92 ? 1.335 -20.641 -2.729 1 93.75 92 LYS B N 1
ATOM 2230 C CA . LYS B 1 92 ? 2.113 -21.469 -1.813 1 93.75 92 LYS B CA 1
ATOM 2231 C C . LYS B 1 92 ? 3.246 -20.672 -1.175 1 93.75 92 LYS B C 1
ATOM 2233 O O . LYS B 1 92 ? 3.498 -20.781 0.025 1 93.75 92 LYS B O 1
ATOM 2238 N N . LEU B 1 93 ? 3.916 -19.891 -1.953 1 95.56 93 LEU B N 1
ATOM 2239 C CA . LEU B 1 93 ? 5.016 -19.078 -1.452 1 95.56 93 LEU B CA 1
ATOM 2240 C C . LEU B 1 93 ? 4.508 -18.016 -0.485 1 95.56 93 LEU B C 1
ATOM 2242 O O . LEU B 1 93 ? 5.098 -17.797 0.576 1 95.56 93 LEU B O 1
ATOM 2246 N N . VAL B 1 94 ? 3.391 -17.375 -0.79 1 95.38 94 VAL B N 1
ATOM 2247 C CA . VAL B 1 94 ? 2.824 -16.281 -0.018 1 95.38 94 VAL B CA 1
ATOM 2248 C C . VAL B 1 94 ? 2.242 -16.812 1.29 1 95.38 94 VAL B C 1
ATOM 2250 O O . VAL B 1 94 ? 2.209 -16.094 2.297 1 95.38 94 VAL B O 1
ATOM 2253 N N . LEU B 1 95 ? 1.88 -18.047 1.327 1 94.12 95 LEU B N 1
ATOM 2254 C CA . LEU B 1 95 ? 1.219 -18.609 2.496 1 94.12 95 LEU B CA 1
ATOM 2255 C C . LEU B 1 95 ? 2.234 -19.25 3.445 1 94.12 95 LEU B C 1
ATOM 2257 O O . LEU B 1 95 ? 1.859 -19.844 4.453 1 94.12 95 LEU B O 1
ATOM 2261 N N . ASP B 1 96 ? 3.451 -19.141 3.195 1 93.94 96 ASP B N 1
ATOM 2262 C CA . ASP B 1 96 ? 4.527 -19.609 4.062 1 93.94 96 ASP B CA 1
ATOM 2263 C C . ASP B 1 96 ? 5.281 -18.438 4.68 1 93.94 96 ASP B C 1
ATOM 2265 O O . ASP B 1 96 ? 6.07 -17.766 4.004 1 93.94 96 ASP B O 1
ATOM 2269 N N . VAL B 1 97 ? 5.133 -18.25 5.969 1 94.12 97 VAL B N 1
ATOM 2270 C CA . VAL B 1 97 ? 5.656 -17.094 6.684 1 94.12 97 VAL B CA 1
ATOM 2271 C C . VAL B 1 97 ? 7.184 -17.062 6.59 1 94.12 97 VAL B C 1
ATOM 2273 O O . VAL B 1 97 ? 7.801 -16.016 6.699 1 94.12 97 VAL B O 1
ATOM 2276 N N . ASP B 1 98 ? 7.805 -18.156 6.348 1 95.44 98 ASP B N 1
ATOM 2277 C CA . ASP B 1 98 ? 9.266 -18.234 6.305 1 95.44 98 ASP B CA 1
ATOM 2278 C C . ASP B 1 98 ? 9.82 -17.531 5.07 1 95.44 98 ASP B C 1
ATOM 2280 O O . ASP B 1 98 ? 11.016 -17.266 4.984 1 95.44 98 ASP B O 1
ATOM 2284 N N . ASN B 1 99 ? 8.969 -17.125 4.168 1 96.94 99 ASN B N 1
ATOM 2285 C CA . ASN B 1 99 ? 9.422 -16.516 2.928 1 96.94 99 ASN B CA 1
ATOM 2286 C C . ASN B 1 99 ? 9.406 -14.984 3.02 1 96.94 99 ASN B C 1
ATOM 2288 O O . ASN B 1 99 ? 9.844 -14.305 2.092 1 96.94 99 ASN B O 1
ATOM 2292 N N . TYR B 1 100 ? 8.953 -14.484 4.082 1 95.06 100 TYR B N 1
ATOM 2293 C CA . TYR B 1 100 ? 8.773 -13.039 4.18 1 95.06 100 TYR B CA 1
ATOM 2294 C C . TYR B 1 100 ? 10.031 -12.367 4.707 1 95.06 100 TYR B C 1
ATOM 2296 O O . TYR B 1 100 ? 10.773 -12.953 5.496 1 95.06 100 TYR B O 1
ATOM 2304 N N . PRO B 1 101 ? 10.148 -11.133 4.211 1 96.25 101 PRO B N 1
ATOM 2305 C CA . PRO B 1 101 ? 9.367 -10.234 3.354 1 96.25 101 PRO B CA 1
ATOM 2306 C C . PRO B 1 101 ? 9.453 -10.609 1.876 1 96.25 101 PRO B C 1
ATOM 2308 O O . PRO B 1 101 ? 10.492 -11.086 1.413 1 96.25 101 PRO B O 1
ATOM 2311 N N . ILE B 1 102 ? 8.328 -10.312 1.101 1 97.94 102 ILE B N 1
ATOM 2312 C CA . ILE B 1 102 ? 8.219 -10.742 -0.287 1 97.94 102 ILE B CA 1
ATOM 2313 C C . ILE B 1 102 ? 7.938 -9.539 -1.185 1 97.94 102 ILE B C 1
ATOM 2315 O O . ILE B 1 102 ? 7.129 -8.672 -0.839 1 97.94 102 ILE B O 1
ATOM 2319 N N . LEU B 1 103 ? 8.609 -9.453 -2.303 1 98.5 103 LEU B N 1
ATOM 2320 C CA . LEU B 1 103 ? 8.258 -8.57 -3.41 1 98.5 103 LEU B CA 1
ATOM 2321 C C . LEU B 1 103 ? 7.777 -9.375 -4.613 1 98.5 103 LEU B C 1
ATOM 2323 O O . LEU B 1 103 ? 8.5 -10.242 -5.117 1 98.5 103 LEU B O 1
ATOM 2327 N N . MET B 1 104 ? 6.605 -9.109 -5.027 1 98.56 104 MET B N 1
ATOM 2328 C CA . MET B 1 104 ? 6.102 -9.633 -6.297 1 98.56 104 MET B CA 1
ATOM 2329 C C . MET B 1 104 ? 6.164 -8.562 -7.383 1 98.56 104 MET B C 1
ATOM 2331 O O . MET B 1 104 ? 5.742 -7.426 -7.168 1 98.56 104 MET B O 1
ATOM 2335 N N . HIS B 1 105 ? 6.719 -8.992 -8.531 1 98.38 105 HIS B N 1
ATOM 2336 C CA . HIS B 1 105 ? 6.758 -7.969 -9.57 1 98.38 105 HIS B CA 1
ATOM 2337 C C . HIS B 1 105 ? 6.488 -8.57 -10.945 1 98.38 105 HIS B C 1
ATOM 2339 O O . HIS B 1 105 ? 6.691 -9.766 -11.148 1 98.38 105 HIS B O 1
ATOM 2345 N N . SER B 1 106 ? 5.988 -7.793 -11.844 1 97.69 106 SER B N 1
ATOM 2346 C CA . SER B 1 106 ? 5.891 -8.07 -13.266 1 97.69 106 SER B CA 1
ATOM 2347 C C . SER B 1 106 ? 6.762 -7.117 -14.078 1 97.69 106 SER B C 1
ATOM 2349 O O . SER B 1 106 ? 7.781 -6.629 -13.586 1 97.69 106 SER B O 1
ATOM 2351 N N . ASN B 1 107 ? 6.434 -6.945 -15.352 1 96.12 107 ASN B N 1
ATOM 2352 C CA . ASN B 1 107 ? 7.25 -6.055 -16.172 1 96.12 107 ASN B CA 1
ATOM 2353 C C . ASN B 1 107 ? 6.996 -4.59 -15.828 1 96.12 107 ASN B C 1
ATOM 2355 O O . ASN B 1 107 ? 7.938 -3.832 -15.586 1 96.12 107 ASN B O 1
ATOM 2359 N N . LYS B 1 108 ? 5.789 -4.188 -15.695 1 95.56 108 LYS B N 1
ATOM 2360 C CA . LYS B 1 108 ? 5.453 -2.789 -15.445 1 95.56 108 LYS B CA 1
ATOM 2361 C C . LYS B 1 108 ? 4.73 -2.623 -14.117 1 95.56 108 LYS B C 1
ATOM 2363 O O . LYS B 1 108 ? 4.449 -1.501 -13.688 1 95.56 108 LYS B O 1
ATOM 2368 N N . GLY B 1 109 ? 4.367 -3.73 -13.461 1 96.06 109 GLY B N 1
ATOM 2369 C CA . GLY B 1 109 ? 3.682 -3.66 -12.18 1 96.06 109 GLY B CA 1
ATOM 2370 C C . GLY B 1 109 ? 2.217 -3.291 -12.305 1 96.06 109 GLY B C 1
ATOM 2371 O O . GLY B 1 109 ? 1.632 -2.725 -11.375 1 96.06 109 GLY B O 1
ATOM 2372 N N . LYS B 1 110 ? 1.612 -3.652 -13.391 1 94.62 110 LYS B N 1
ATOM 2373 C CA . LYS B 1 110 ? 0.237 -3.232 -13.641 1 94.62 110 LYS B CA 1
ATOM 2374 C C . LYS B 1 110 ? -0.697 -4.434 -13.734 1 94.62 110 LYS B C 1
ATOM 2376 O O . LYS B 1 110 ? -1.407 -4.754 -12.781 1 94.62 110 LYS B O 1
ATOM 2381 N N . HIS B 1 111 ? -0.611 -5.262 -14.711 1 93.31 111 HIS B N 1
ATOM 2382 C CA . HIS B 1 111 ? -1.622 -6.254 -15.062 1 93.31 111 HIS B CA 1
ATOM 2383 C C . HIS B 1 111 ? -1.321 -7.602 -14.414 1 93.31 111 HIS B C 1
ATOM 2385 O O . HIS B 1 111 ? -2.102 -8.094 -13.594 1 93.31 111 HIS B O 1
ATOM 2391 N N . ARG B 1 112 ? -0.124 -8.141 -14.734 1 94.75 112 ARG B N 1
ATOM 2392 C CA . ARG B 1 112 ? 0.158 -9.492 -14.273 1 94.75 112 ARG B CA 1
ATOM 2393 C C . ARG B 1 112 ? 0.237 -9.555 -12.75 1 94.75 112 ARG B C 1
ATOM 2395 O O . ARG B 1 112 ? -0.381 -10.414 -12.125 1 94.75 112 ARG B O 1
ATOM 2402 N N . VAL B 1 113 ? 0.971 -8.625 -12.148 1 96.44 113 VAL B N 1
ATOM 2403 C CA . VAL B 1 113 ? 1.01 -8.609 -10.695 1 96.44 113 VAL B CA 1
ATOM 2404 C C . VAL B 1 113 ? -0.357 -8.203 -10.141 1 96.44 113 VAL B C 1
ATOM 2406 O O . VAL B 1 113 ? -0.754 -8.648 -9.062 1 96.44 113 VAL B O 1
ATOM 2409 N N . GLY B 1 114 ? -1.095 -7.344 -10.883 1 96.19 114 GLY B N 1
ATOM 2410 C CA . GLY B 1 114 ? -2.453 -6.992 -10.492 1 96.19 114 GLY B CA 1
ATOM 2411 C C . GLY B 1 114 ? -3.367 -8.195 -10.375 1 96.19 114 GLY B C 1
ATOM 2412 O O . GLY B 1 114 ? -4.207 -8.258 -9.469 1 96.19 114 GLY B O 1
ATOM 2413 N N . VAL B 1 115 ? -3.225 -9.117 -11.281 1 96 115 VAL B N 1
ATOM 2414 C CA . VAL B 1 115 ? -4.016 -10.344 -11.234 1 96 115 VAL B CA 1
ATOM 2415 C C . VAL B 1 115 ? -3.689 -11.125 -9.969 1 96 115 VAL B C 1
ATOM 2417 O O . VAL B 1 115 ? -4.594 -11.547 -9.242 1 96 115 VAL B O 1
ATOM 2420 N N . VAL B 1 116 ? -2.467 -11.25 -9.641 1 96.81 116 VAL B N 1
ATOM 2421 C CA . VAL B 1 116 ? -2.029 -12.023 -8.477 1 96.81 116 VAL B CA 1
ATOM 2422 C C . VAL B 1 116 ? -2.516 -11.344 -7.199 1 96.81 116 VAL B C 1
ATOM 2424 O O . VAL B 1 116 ? -3.051 -12 -6.305 1 96.81 116 VAL B O 1
ATOM 2427 N N . VAL B 1 117 ? -2.32 -10.047 -7.129 1 97.5 117 VAL B N 1
ATOM 2428 C CA . VAL B 1 117 ? -2.766 -9.297 -5.957 1 97.5 117 VAL B CA 1
ATOM 2429 C C . VAL B 1 117 ? -4.281 -9.422 -5.809 1 97.5 117 VAL B C 1
ATOM 2431 O O . VAL B 1 117 ? -4.789 -9.594 -4.699 1 97.5 117 VAL B O 1
ATOM 2434 N N . GLY B 1 118 ? -4.984 -9.328 -6.914 1 96.75 118 GLY B N 1
ATOM 2435 C CA . GLY B 1 118 ? -6.426 -9.516 -6.875 1 96.75 118 GLY B CA 1
ATOM 2436 C C . GLY B 1 118 ? -6.84 -10.859 -6.312 1 96.75 118 GLY B C 1
ATOM 2437 O O . GLY B 1 118 ? -7.77 -10.945 -5.508 1 96.75 118 GLY B O 1
ATOM 2438 N N . ILE B 1 119 ? -6.184 -11.883 -6.699 1 95.44 119 ILE B N 1
ATOM 2439 C CA . ILE B 1 119 ? -6.469 -13.234 -6.219 1 95.44 119 ILE B CA 1
ATOM 2440 C C . ILE B 1 119 ? -6.18 -13.32 -4.723 1 95.44 119 ILE B C 1
ATOM 2442 O O . ILE B 1 119 ? -6.953 -13.914 -3.967 1 95.44 119 ILE B O 1
ATOM 2446 N N . ILE B 1 120 ? -5.121 -12.758 -4.309 1 95.38 120 ILE B N 1
ATOM 2447 C CA . ILE B 1 120 ? -4.762 -12.742 -2.896 1 95.38 120 ILE B CA 1
ATOM 2448 C C . ILE B 1 120 ? -5.84 -12.008 -2.098 1 95.38 120 ILE B C 1
ATOM 2450 O O . ILE B 1 120 ? -6.281 -12.492 -1.055 1 95.38 120 ILE B O 1
ATOM 2454 N N . ARG B 1 121 ? -6.215 -10.797 -2.605 1 95.62 121 ARG B N 1
ATOM 2455 C CA . ARG B 1 121 ? -7.285 -10.055 -1.953 1 95.62 121 ARG B CA 1
ATOM 2456 C C . ARG B 1 121 ? -8.539 -10.914 -1.803 1 95.62 121 ARG B C 1
ATOM 2458 O O . ARG B 1 121 ? -9.148 -10.938 -0.734 1 95.62 121 ARG B O 1
ATOM 2465 N N . LYS B 1 122 ? -8.898 -11.602 -2.809 1 93 122 LYS B N 1
ATOM 2466 C CA . LYS B 1 122 ? -10.125 -12.391 -2.848 1 93 122 LYS B CA 1
ATOM 2467 C C . LYS B 1 122 ? -10.047 -13.578 -1.89 1 93 122 LYS B C 1
ATOM 2469 O O . LYS B 1 122 ? -10.906 -13.742 -1.02 1 93 122 LYS B O 1
ATOM 2474 N N . LEU B 1 123 ? -9.023 -14.32 -1.996 1 90.69 123 LEU B N 1
ATOM 2475 C CA . LEU B 1 123 ? -8.977 -15.625 -1.342 1 90.69 123 LEU B CA 1
ATOM 2476 C C . LEU B 1 123 ? -8.469 -15.492 0.09 1 90.69 123 LEU B C 1
ATOM 2478 O O . LEU B 1 123 ? -8.898 -16.234 0.975 1 90.69 123 LEU B O 1
ATOM 2482 N N . LEU B 1 124 ? -7.613 -14.531 0.272 1 90.75 124 LEU B N 1
ATOM 2483 C CA . LEU B 1 124 ? -6.914 -14.547 1.553 1 90.75 124 LEU B CA 1
ATOM 2484 C C . LEU B 1 124 ? -7.379 -13.398 2.439 1 90.75 124 LEU B C 1
ATOM 2486 O O . LEU B 1 124 ? -7.164 -13.422 3.654 1 90.75 124 LEU B O 1
ATOM 2490 N N . GLN B 1 125 ? -8.039 -12.406 1.815 1 90.75 125 GLN B N 1
ATOM 2491 C CA . GLN B 1 125 ? -8.406 -11.25 2.629 1 90.75 125 GLN B CA 1
ATOM 2492 C C . GLN B 1 125 ? -9.906 -10.977 2.551 1 90.75 125 GLN B C 1
ATOM 2494 O O . GLN B 1 125 ? -10.422 -10.086 3.238 1 90.75 125 GLN B O 1
ATOM 2499 N N . GLY B 1 126 ? -10.57 -11.625 1.621 1 91.06 126 GLY B N 1
ATOM 2500 C CA . GLY B 1 126 ? -12.023 -11.562 1.598 1 91.06 126 GLY B CA 1
ATOM 2501 C C . GLY B 1 126 ? -12.555 -10.281 0.984 1 91.06 126 GLY B C 1
ATOM 2502 O O . GLY B 1 126 ? -13.656 -9.836 1.313 1 91.06 126 GLY B O 1
ATOM 2503 N N . TRP B 1 127 ? -11.766 -9.656 0.15 1 93.44 127 TRP B N 1
ATOM 2504 C CA . TRP B 1 127 ? -12.234 -8.445 -0.521 1 93.44 127 TRP B CA 1
ATOM 2505 C C . TRP B 1 127 ? -13.367 -8.766 -1.492 1 93.44 127 TRP B C 1
ATOM 2507 O O . TRP B 1 127 ? -13.375 -9.828 -2.117 1 93.44 127 TRP B O 1
ATOM 2517 N N . SER B 1 128 ? -14.242 -7.855 -1.631 1 94.19 128 SER B N 1
ATOM 2518 C CA . SER B 1 128 ? -15.258 -7.961 -2.676 1 94.19 128 SER B CA 1
ATOM 2519 C C . SER B 1 128 ? -14.641 -7.762 -4.059 1 94.19 128 SER B C 1
ATOM 2521 O O . SER B 1 128 ? -13.594 -7.133 -4.195 1 94.19 128 SER B O 1
ATOM 2523 N N . ILE B 1 129 ? -15.312 -8.203 -4.996 1 93.88 129 ILE B N 1
ATOM 2524 C CA . ILE B 1 129 ? -14.875 -8.031 -6.379 1 93.88 129 ILE B CA 1
ATOM 2525 C C . ILE B 1 129 ? -14.828 -6.543 -6.727 1 93.88 129 ILE B C 1
ATOM 2527 O O . ILE B 1 129 ? -13.914 -6.09 -7.418 1 93.88 129 ILE B O 1
ATOM 2531 N N . ALA B 1 130 ? -15.789 -5.844 -6.215 1 93 130 ALA B N 1
ATOM 2532 C CA . ALA B 1 130 ? -15.805 -4.402 -6.453 1 93 130 ALA B CA 1
ATOM 2533 C C . ALA B 1 130 ? -14.539 -3.744 -5.91 1 93 130 ALA B C 1
ATOM 2535 O O . ALA B 1 130 ? -13.945 -2.891 -6.57 1 93 130 ALA B O 1
ATOM 2536 N N . GLY B 1 131 ? -14.172 -4.082 -4.766 1 94.38 131 GLY B N 1
ATOM 2537 C CA . GLY B 1 131 ? -12.945 -3.561 -4.184 1 94.38 131 GLY B CA 1
ATOM 2538 C C . GLY B 1 131 ? -11.703 -3.938 -4.973 1 94.38 131 GLY B C 1
ATOM 2539 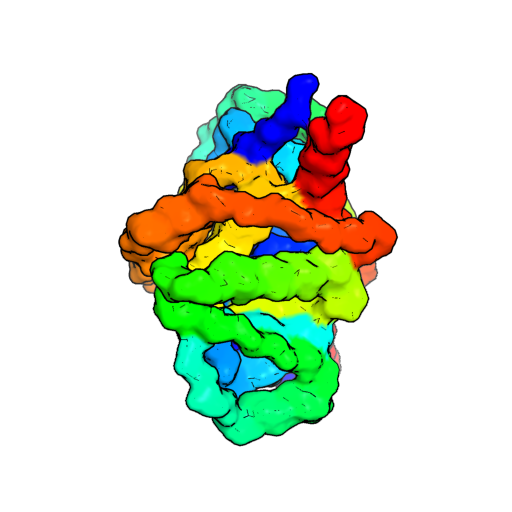O O . GLY B 1 131 ? -10.805 -3.113 -5.16 1 94.38 131 GLY B O 1
ATOM 2540 N N . ILE B 1 132 ? -11.672 -5.141 -5.391 1 95.56 132 ILE B N 1
ATOM 2541 C CA . ILE B 1 132 ? -10.539 -5.648 -6.16 1 95.56 132 ILE B CA 1
ATOM 2542 C C . ILE B 1 132 ? -10.43 -4.902 -7.484 1 95.56 132 ILE B C 1
ATOM 2544 O O . ILE B 1 132 ? -9.336 -4.516 -7.902 1 95.56 132 ILE B O 1
ATOM 2548 N N . TYR B 1 133 ? -11.555 -4.688 -8.094 1 94.06 133 TYR B N 1
ATOM 2549 C CA . TYR B 1 133 ? -11.586 -3.971 -9.367 1 94.06 133 TYR B CA 1
ATOM 2550 C C . TYR B 1 133 ? -11.094 -2.537 -9.195 1 94.06 133 TYR B C 1
ATOM 2552 O O . TYR B 1 133 ? -10.375 -2.016 -10.047 1 94.06 133 TYR B O 1
ATOM 2560 N N . GLN B 1 134 ? -11.484 -1.977 -8.109 1 93.12 134 GLN B N 1
ATOM 2561 C CA . GLN B 1 134 ? -11.031 -0.615 -7.84 1 93.12 134 GLN B CA 1
ATOM 2562 C C . GLN B 1 134 ? -9.516 -0.557 -7.699 1 93.12 134 GLN B C 1
ATOM 2564 O O . GLN B 1 134 ? -8.859 0.296 -8.305 1 93.12 134 GLN B O 1
ATOM 2569 N N . GLU B 1 135 ? -8.969 -1.418 -6.965 1 94.75 135 GLU B N 1
ATOM 2570 C CA . GLU B 1 135 ? -7.52 -1.424 -6.785 1 94.75 135 GLU B CA 1
ATOM 2571 C C . GLU B 1 135 ? -6.801 -1.714 -8.102 1 94.75 135 GLU B C 1
ATOM 2573 O O . GLU B 1 135 ? -5.801 -1.066 -8.422 1 94.75 135 GLU B O 1
ATOM 2578 N N . TYR B 1 136 ? -7.297 -2.709 -8.805 1 95.25 136 TYR B N 1
ATOM 2579 C CA . TYR B 1 136 ? -6.719 -3.01 -10.109 1 95.25 136 TYR B CA 1
ATOM 2580 C C . TYR B 1 136 ? -6.691 -1.77 -10.992 1 95.25 136 TYR B C 1
ATOM 2582 O O . TYR B 1 136 ? -5.688 -1.495 -11.664 1 95.25 136 TYR B O 1
ATOM 2590 N N . GLY B 1 137 ? -7.727 -1.058 -10.977 1 93.56 137 GLY B N 1
ATOM 2591 C CA . GLY B 1 137 ? -7.848 0.144 -11.781 1 93.56 137 GLY B CA 1
ATOM 2592 C C . GLY B 1 137 ? -6.848 1.221 -11.406 1 93.56 137 GLY B C 1
ATOM 2593 O O . GLY B 1 137 ? -6.344 1.936 -12.273 1 93.56 137 GLY B O 1
ATOM 2594 N N . ILE B 1 138 ? -6.555 1.326 -10.148 1 92.69 138 ILE B N 1
ATOM 2595 C CA . ILE B 1 138 ? -5.602 2.314 -9.656 1 92.69 138 ILE B CA 1
ATOM 2596 C C . ILE B 1 138 ? -4.234 2.076 -10.305 1 92.69 138 ILE B C 1
ATOM 2598 O O . ILE B 1 138 ? -3.605 3.012 -10.805 1 92.69 138 ILE B O 1
ATOM 2602 N N . PHE B 1 139 ? -3.818 0.876 -10.406 1 93.56 139 PHE B N 1
ATOM 2603 C CA . PHE B 1 139 ? -2.467 0.563 -10.852 1 93.56 139 PHE B CA 1
ATOM 2604 C C . PHE B 1 139 ? -2.416 0.406 -12.367 1 93.56 139 PHE B C 1
ATOM 2606 O O . PHE B 1 139 ? -1.375 0.63 -12.984 1 93.56 139 PHE B O 1
ATOM 2613 N N . SER B 1 140 ? -3.545 0.072 -12.945 1 90.94 140 SER B N 1
ATOM 2614 C CA . SER B 1 140 ? -3.559 -0.119 -14.391 1 90.94 140 SER B CA 1
ATOM 2615 C C . SER B 1 140 ? -3.832 1.193 -15.117 1 90.94 140 SER B C 1
ATOM 2617 O O . SER B 1 140 ? -3.789 1.247 -16.344 1 90.94 140 SER B O 1
ATOM 2619 N N . GLY B 1 141 ? -4.09 2.277 -14.359 1 81.88 141 GLY B N 1
ATOM 2620 C CA . GLY B 1 141 ? -4.43 3.551 -14.969 1 81.88 141 GLY B CA 1
ATOM 2621 C C . GLY B 1 141 ? -5.82 3.568 -15.578 1 81.88 141 GLY B C 1
ATOM 2622 O O . GLY B 1 141 ? -6.055 4.234 -16.594 1 81.88 141 GLY B O 1
ATOM 2623 N N . GLY B 1 142 ? -6.617 2.789 -15.023 1 75.25 142 GLY B N 1
ATOM 2624 C CA . GLY B 1 142 ? -7.988 2.754 -15.508 1 75.25 142 GLY B CA 1
ATOM 2625 C C . GLY B 1 142 ? -8.172 1.862 -16.719 1 75.25 142 GLY B C 1
ATOM 2626 O O . GLY B 1 142 ? -9.289 1.684 -17.203 1 75.25 142 GLY B O 1
ATOM 2627 N N . LEU B 1 143 ? -7.09 1.47 -17.297 1 70.62 143 LEU B N 1
ATOM 2628 C CA . LEU B 1 143 ? -7.219 0.543 -18.422 1 70.62 143 LEU B CA 1
ATOM 2629 C C . LEU B 1 143 ? -7.676 -0.83 -17.938 1 70.62 143 LEU B C 1
ATOM 2631 O O . LEU B 1 143 ? -6.984 -1.479 -17.156 1 70.62 143 LEU B O 1
ATOM 2635 N N . LYS B 1 144 ? -8.969 -0.969 -18.047 1 63.31 144 LYS B N 1
ATOM 2636 C CA . LYS B 1 144 ? -9.547 -2.221 -17.562 1 63.31 144 LYS B CA 1
ATOM 2637 C C . LYS B 1 144 ? -9.086 -3.4 -18.422 1 63.31 144 LYS B C 1
ATOM 2639 O O . LYS B 1 144 ? -9.086 -3.318 -19.641 1 63.31 144 LYS B O 1
ATOM 2644 N N . GLY B 1 145 ? -8.469 -4.355 -17.734 1 77.81 145 GLY B N 1
ATOM 2645 C CA . GLY B 1 145 ? -8.219 -5.66 -18.328 1 77.81 145 GLY B CA 1
ATOM 2646 C C . GLY B 1 145 ? -9.336 -6.652 -18.078 1 77.81 145 GLY B C 1
ATOM 2647 O O . GLY B 1 145 ? -9.281 -7.434 -17.125 1 77.81 145 GLY B O 1
ATOM 2648 N N . ASP B 1 146 ? -10.312 -6.625 -18.938 1 87.12 146 ASP B N 1
ATOM 2649 C CA . ASP B 1 146 ? -11.523 -7.414 -18.734 1 87.12 146 ASP B CA 1
ATOM 2650 C C . ASP B 1 146 ? -11.195 -8.891 -18.531 1 87.12 146 ASP B C 1
ATOM 2652 O O . ASP B 1 146 ? -11.781 -9.555 -17.688 1 87.12 146 ASP B O 1
ATOM 2656 N N . ALA B 1 147 ? -10.336 -9.305 -19.297 1 91.56 147 ALA B N 1
ATOM 2657 C CA . ALA B 1 147 ? -9.945 -10.703 -19.188 1 91.56 147 ALA B CA 1
ATOM 2658 C C . ALA B 1 147 ? -9.297 -10.984 -17.828 1 91.56 147 ALA B C 1
ATOM 2660 O O . ALA B 1 147 ? -9.586 -12 -17.188 1 91.56 147 ALA B O 1
ATOM 2661 N N . ASP B 1 148 ? -8.461 -10.094 -17.375 1 93.62 148 ASP B N 1
ATOM 2662 C CA . ASP B 1 148 ? -7.801 -10.234 -16.094 1 93.62 148 ASP B CA 1
ATOM 2663 C C . ASP B 1 148 ? -8.82 -10.25 -14.953 1 93.62 148 ASP B C 1
ATOM 2665 O O . ASP B 1 148 ? -8.75 -11.102 -14.062 1 93.62 148 ASP B O 1
ATOM 2669 N N . LEU B 1 149 ? -9.75 -9.328 -15 1 93.38 149 LEU B N 1
ATOM 2670 C CA . LEU B 1 149 ? -10.734 -9.18 -13.938 1 93.38 149 LEU B CA 1
ATOM 2671 C C . LEU B 1 149 ? -11.688 -10.375 -13.914 1 93.38 149 LEU B C 1
ATOM 2673 O O . LEU B 1 149 ? -12.062 -10.844 -12.836 1 93.38 149 LEU B O 1
ATOM 2677 N N . GLU B 1 150 ? -12.023 -10.828 -15.047 1 93.69 150 GLU B N 1
ATOM 2678 C CA . GLU B 1 150 ? -12.812 -12.055 -15.117 1 93.69 150 GLU B CA 1
ATOM 2679 C C . GLU B 1 150 ? -12.055 -13.242 -14.539 1 93.69 150 GLU B C 1
ATOM 2681 O O . GLU B 1 150 ? -12.633 -14.062 -13.82 1 93.69 150 GLU B O 1
ATOM 2686 N N . PHE B 1 151 ? -10.836 -13.336 -14.898 1 94.62 151 PHE B N 1
ATOM 2687 C CA . PHE B 1 151 ? -10.016 -14.43 -14.383 1 94.62 151 PHE B CA 1
ATOM 2688 C C . PHE B 1 151 ? -9.953 -14.391 -12.859 1 94.62 151 PHE B C 1
ATOM 2690 O O . PHE B 1 151 ? -10.125 -15.422 -12.203 1 94.62 151 PHE B O 1
ATOM 2697 N N . ILE B 1 152 ? -9.734 -13.211 -12.32 1 95.06 152 ILE B N 1
ATOM 2698 C CA . ILE B 1 152 ? -9.688 -13.047 -10.867 1 95.06 152 ILE B CA 1
ATOM 2699 C C . ILE B 1 152 ? -11.016 -13.5 -10.258 1 95.06 152 ILE B C 1
ATOM 2701 O O . ILE B 1 152 ? -11.031 -14.25 -9.281 1 95.06 152 ILE B O 1
ATOM 2705 N N . THR B 1 153 ? -12.078 -13.055 -10.867 1 94.31 153 THR B N 1
ATOM 2706 C CA . THR B 1 153 ? -13.414 -13.352 -10.367 1 94.31 153 THR B CA 1
ATOM 2707 C C . THR B 1 153 ? -13.672 -14.852 -10.359 1 94.31 153 THR B C 1
ATOM 2709 O O . THR B 1 153 ? -14.242 -15.391 -9.406 1 94.31 153 THR B O 1
ATOM 2712 N N . MET B 1 154 ? -13.133 -15.539 -11.312 1 93.94 154 MET B N 1
ATOM 2713 C CA . MET B 1 154 ? -13.477 -16.953 -11.508 1 93.94 154 MET B CA 1
ATOM 2714 C C . MET B 1 154 ? -12.445 -17.859 -10.852 1 93.94 154 MET B C 1
ATOM 2716 O O . MET B 1 154 ? -12.688 -19.047 -10.672 1 93.94 154 MET B O 1
ATOM 2720 N N . PHE B 1 155 ? -11.359 -17.375 -10.531 1 93.81 155 PHE B N 1
ATOM 2721 C CA . PHE B 1 155 ? -10.266 -18.203 -10.039 1 93.81 155 PHE B CA 1
ATOM 2722 C C . PHE B 1 155 ? -10.664 -18.906 -8.742 1 93.81 155 PHE B C 1
ATOM 2724 O O . PHE B 1 155 ? -11.25 -18.297 -7.852 1 93.81 155 PHE B O 1
ATOM 2731 N N . ALA B 1 156 ? -10.367 -20.078 -8.711 1 91.12 156 ALA B N 1
ATOM 2732 C CA . ALA B 1 156 ? -10.539 -20.922 -7.531 1 91.12 156 ALA B CA 1
ATOM 2733 C C . ALA B 1 156 ? -9.414 -21.953 -7.422 1 91.12 156 ALA B C 1
ATOM 2735 O O . ALA B 1 156 ? -8.797 -22.312 -8.43 1 91.12 156 ALA B O 1
ATOM 2736 N N . THR B 1 157 ? -9.102 -22.312 -6.23 1 89.62 157 THR B N 1
ATOM 2737 C CA . THR B 1 157 ? -8.047 -23.312 -6.043 1 89.62 157 THR B CA 1
ATOM 2738 C C . THR B 1 157 ? -8.359 -24.219 -4.863 1 89.62 157 THR B C 1
ATOM 2740 O O . THR B 1 157 ? -9.141 -23.859 -3.979 1 89.62 157 THR B O 1
ATOM 2743 N N . ASP B 1 158 ? -7.754 -25.406 -4.863 1 83.19 158 ASP B N 1
ATOM 2744 C CA . ASP B 1 158 ? -7.879 -26.391 -3.783 1 83.19 158 ASP B CA 1
ATOM 2745 C C . ASP B 1 158 ? -6.543 -26.594 -3.076 1 83.19 158 ASP B C 1
ATOM 2747 O O . ASP B 1 158 ? -6.234 -27.703 -2.641 1 83.19 158 ASP B O 1
ATOM 2751 N N . LEU B 1 159 ? -5.844 -25.609 -2.998 1 81.88 159 LEU B N 1
ATOM 2752 C CA . LEU B 1 159 ? -4.508 -25.703 -2.418 1 81.88 159 LEU B CA 1
ATOM 2753 C C . LEU B 1 159 ? -4.586 -26.062 -0.937 1 81.88 159 LEU B C 1
ATOM 2755 O O . LEU B 1 159 ? -5.422 -25.531 -0.207 1 81.88 159 LEU B O 1
ATOM 2759 N N . THR B 1 160 ? -3.82 -27.047 -0.556 1 77.5 160 THR B N 1
ATOM 2760 C CA . THR B 1 160 ? -3.639 -27.391 0.847 1 77.5 160 THR B CA 1
ATOM 2761 C C . THR B 1 160 ? -2.459 -26.641 1.449 1 77.5 160 THR B C 1
ATOM 2763 O O . THR B 1 160 ? -1.368 -26.625 0.876 1 77.5 160 THR B O 1
ATOM 2766 N N . VAL B 1 161 ? -2.732 -26.016 2.482 1 75.38 161 VAL B N 1
ATOM 2767 C CA . VAL B 1 161 ? -1.66 -25.219 3.068 1 75.38 161 VAL B CA 1
ATOM 2768 C C . VAL B 1 161 ? -1.382 -25.688 4.492 1 75.38 161 VAL B C 1
ATOM 2770 O O . VAL B 1 161 ? -2.242 -26.297 5.129 1 75.38 161 VAL B O 1
ATOM 2773 N N . ARG B 1 162 ? -0.129 -25.5 4.879 1 78.5 162 ARG B N 1
ATOM 2774 C CA . ARG B 1 162 ? 0.292 -25.797 6.246 1 78.5 162 ARG B CA 1
ATOM 2775 C C . ARG B 1 162 ? -0.194 -24.734 7.215 1 78.5 162 ARG B C 1
ATOM 2777 O O . ARG B 1 162 ? 0.289 -23.594 7.188 1 78.5 162 ARG B O 1
ATOM 2784 N N . ASN B 1 163 ? -0.977 -25.109 8.125 1 78.19 163 ASN B N 1
ATOM 2785 C CA . ASN B 1 163 ? -1.658 -24.156 9 1 78.19 163 ASN B CA 1
ATOM 2786 C C . ASN B 1 163 ? -0.672 -23.406 9.891 1 78.19 163 ASN B C 1
ATOM 2788 O O . ASN B 1 163 ? -0.847 -22.219 10.156 1 78.19 163 ASN B O 1
ATOM 2792 N N . GLU B 1 164 ? 0.419 -24.125 10.195 1 84 164 GLU B N 1
ATOM 2793 C CA . GLU B 1 164 ? 1.333 -23.547 11.172 1 84 164 GLU B CA 1
ATOM 2794 C C . GLU B 1 164 ? 2.164 -22.422 10.547 1 84 164 GLU B C 1
ATOM 2796 O O . GLU B 1 164 ? 2.783 -21.641 11.258 1 84 164 GLU B O 1
ATOM 2801 N N . LYS B 1 165 ? 2.117 -22.234 9.289 1 88.19 165 LYS B N 1
ATOM 2802 C CA . LYS B 1 165 ? 3.008 -21.297 8.625 1 88.19 165 LYS B CA 1
ATOM 2803 C C . LYS B 1 165 ? 2.223 -20.141 8 1 88.19 165 LYS B C 1
ATOM 2805 O O . LYS B 1 165 ? 2.811 -19.203 7.477 1 88.19 165 LYS B O 1
ATOM 2810 N N . ILE B 1 166 ? 0.948 -20.219 8.141 1 87.81 166 ILE B N 1
ATOM 2811 C CA . ILE B 1 166 ? 0.106 -19.25 7.465 1 87.81 166 ILE B CA 1
ATOM 2812 C C . ILE B 1 166 ? 0.275 -17.875 8.125 1 87.81 166 ILE B C 1
ATOM 2814 O O . ILE B 1 166 ? 0.148 -17.75 9.344 1 87.81 166 ILE B O 1
ATOM 2818 N N . PRO B 1 167 ? 0.585 -16.891 7.281 1 89.12 167 PRO B N 1
ATOM 2819 C CA . PRO B 1 167 ? 0.666 -15.539 7.852 1 89.12 167 PRO B CA 1
ATOM 2820 C C . PRO B 1 167 ? -0.669 -15.055 8.414 1 89.12 167 PRO B C 1
ATOM 2822 O O . PRO B 1 167 ? -1.729 -15.469 7.934 1 89.12 167 PRO B O 1
ATOM 2825 N N . GLY B 1 168 ? -0.586 -14.156 9.336 1 84.38 168 GLY B N 1
ATOM 2826 C CA . GLY B 1 168 ? -1.749 -13.664 10.055 1 84.38 168 GLY B CA 1
ATOM 2827 C C . GLY B 1 168 ? -2.809 -13.07 9.148 1 84.38 168 GLY B C 1
ATOM 2828 O O . GLY B 1 168 ? -4.004 -13.289 9.359 1 84.38 168 GLY B O 1
ATOM 2829 N N . PHE B 1 169 ? -2.436 -12.391 8.117 1 84.75 169 PHE B N 1
ATOM 2830 C CA . PHE B 1 169 ? -3.387 -11.672 7.281 1 84.75 169 PHE B CA 1
ATOM 2831 C C . PHE B 1 169 ? -4.285 -12.641 6.527 1 84.75 169 PHE B C 1
ATOM 2833 O O . PHE B 1 169 ? -5.367 -12.273 6.066 1 84.75 169 PHE B O 1
ATOM 2840 N N . ALA B 1 170 ? -3.818 -13.867 6.406 1 85.25 170 ALA B N 1
ATOM 2841 C CA . ALA B 1 170 ? -4.547 -14.859 5.617 1 85.25 170 ALA B CA 1
ATOM 2842 C C . ALA B 1 170 ? -5.316 -15.82 6.516 1 85.25 170 ALA B C 1
ATOM 2844 O O . ALA B 1 170 ? -6.086 -16.656 6.031 1 85.25 170 ALA B O 1
ATOM 2845 N N . LYS B 1 171 ? -5.113 -15.797 7.754 1 78.31 171 LYS B N 1
ATOM 2846 C CA . LYS B 1 171 ? -5.648 -16.797 8.672 1 78.31 171 LYS B CA 1
ATOM 2847 C C . LYS B 1 171 ? -7.164 -16.688 8.789 1 78.31 171 LYS B C 1
ATOM 2849 O O . LYS B 1 171 ? -7.871 -17.688 8.852 1 78.31 171 LYS B O 1
ATOM 2854 N N . LEU B 1 172 ? -7.637 -15.477 8.828 1 71.5 172 LEU B N 1
ATOM 2855 C CA . LEU B 1 172 ? -9.062 -15.266 9.055 1 71.5 172 LEU B CA 1
ATOM 2856 C C . LEU B 1 172 ? -9.883 -15.852 7.906 1 71.5 172 LEU B C 1
ATOM 2858 O O . LEU B 1 172 ? -10.891 -16.531 8.141 1 71.5 172 LEU B O 1
ATOM 2862 N N . CYS B 1 173 ? -9.461 -15.656 6.738 1 74.56 173 CYS B N 1
ATOM 2863 C CA . CYS B 1 173 ? -10.227 -16.109 5.578 1 74.56 173 CYS B CA 1
ATOM 2864 C C . CYS B 1 173 ? -10.039 -17.594 5.348 1 74.56 173 CYS B C 1
ATOM 2866 O O . CYS B 1 173 ? -10.961 -18.281 4.898 1 74.56 173 CYS B O 1
ATOM 2868 N N . LEU B 1 174 ? -8.891 -18.094 5.637 1 74.38 174 LEU B N 1
ATOM 2869 C CA . LEU B 1 174 ? -8.633 -19.516 5.418 1 74.38 174 LEU B CA 1
ATOM 2870 C C . LEU B 1 174 ? -9.328 -20.359 6.477 1 74.38 174 LEU B C 1
ATOM 2872 O O . LEU B 1 174 ? -9.805 -21.469 6.18 1 74.38 174 LEU B O 1
ATOM 2876 N N . ILE B 1 175 ? -9.352 -19.922 7.605 1 64.25 175 ILE B N 1
ATOM 2877 C CA . ILE B 1 175 ? -10.047 -20.625 8.672 1 64.25 175 ILE B CA 1
ATOM 2878 C C . ILE B 1 175 ? -11.547 -20.688 8.367 1 64.25 175 ILE B C 1
ATOM 2880 O O . ILE B 1 175 ? -12.188 -21.719 8.555 1 64.25 175 ILE B O 1
ATOM 2884 N N . GLN B 1 176 ? -12.016 -19.641 7.887 1 58.91 176 GLN B N 1
ATOM 2885 C CA . GLN B 1 176 ? -13.438 -19.609 7.562 1 58.91 176 GLN B CA 1
ATOM 2886 C C . GLN B 1 176 ? -13.758 -20.562 6.422 1 58.91 176 GLN B C 1
ATOM 2888 O O . GLN B 1 176 ? -14.812 -21.219 6.43 1 58.91 176 GLN B O 1
ATOM 2893 N N . ASN B 1 177 ? -12.805 -20.688 5.59 1 57.12 177 ASN B N 1
ATOM 2894 C CA . ASN B 1 177 ? -13.023 -21.578 4.453 1 57.12 177 ASN B CA 1
ATOM 2895 C C . ASN B 1 177 ? -12.773 -23.031 4.82 1 57.12 177 ASN B C 1
ATOM 2897 O O . ASN B 1 177 ? -13.352 -23.938 4.215 1 57.12 177 ASN B O 1
ATOM 2901 N N . SER B 1 178 ? -11.789 -23.328 5.602 1 53.12 178 SER B N 1
ATOM 2902 C CA . SER B 1 178 ? -11.523 -24.703 6.051 1 53.12 178 SER B CA 1
ATOM 2903 C C . SER B 1 178 ? -12.68 -25.234 6.891 1 53.12 178 SER B C 1
ATOM 2905 O O . SER B 1 178 ? -12.969 -26.438 6.855 1 53.12 178 SER B O 1
ATOM 2907 N N . ASN B 1 179 ? -13.188 -24.453 7.773 1 45.19 179 ASN B N 1
ATOM 2908 C CA . ASN B 1 179 ? -14.305 -24.984 8.547 1 45.19 179 ASN B CA 1
ATOM 2909 C C . ASN B 1 179 ? -15.469 -25.391 7.648 1 45.19 179 ASN B C 1
ATOM 2911 O O . ASN B 1 179 ? -16.391 -26.078 8.094 1 45.19 179 ASN B O 1
ATOM 2915 N N . GLU B 1 180 ? -15.555 -24.969 6.496 1 38.62 180 GLU B N 1
ATOM 2916 C CA . GLU B 1 180 ? -16.641 -25.406 5.633 1 38.62 180 GLU B CA 1
ATOM 2917 C C . GLU B 1 180 ? -16.359 -26.766 5.027 1 38.62 180 GLU B C 1
ATOM 2919 O O . GLU B 1 180 ? -17.25 -27.406 4.477 1 38.62 180 GLU B O 1
ATOM 2924 N N . LYS B 1 181 ? -15.141 -27.359 4.844 1 36.19 181 LYS B N 1
ATOM 2925 C CA . LYS B 1 181 ? -15.023 -28.734 4.34 1 36.19 181 LYS B CA 1
ATOM 2926 C C . LYS B 1 181 ? -15.312 -29.75 5.438 1 36.19 181 LYS B C 1
ATOM 2928 O O . LYS B 1 181 ? -15.227 -30.953 5.207 1 36.19 181 LYS B O 1
ATOM 2933 N N . LYS B 1 182 ? -15.18 -29.547 6.641 1 32.75 182 LYS B N 1
ATOM 2934 C CA . LYS B 1 182 ? -15.477 -30.641 7.57 1 32.75 182 LYS B CA 1
ATOM 2935 C C . LYS B 1 182 ? -16.984 -30.891 7.652 1 32.75 182 LYS B C 1
ATOM 2937 O O . LYS B 1 182 ? -17.438 -31.75 8.414 1 32.75 182 LYS B O 1
ATOM 2942 N N . VAL B 1 183 ? -17.844 -30.391 6.816 1 24.12 183 VAL B N 1
ATOM 2943 C CA . VAL B 1 183 ? -19.094 -31.125 7.062 1 24.12 183 VAL B CA 1
ATOM 2944 C C . VAL B 1 183 ? -19.094 -32.406 6.266 1 24.12 183 VAL B C 1
ATOM 2946 O O . VAL B 1 183 ? -18.594 -32.469 5.141 1 24.12 183 VAL B O 1
#

Organism: Naumovozyma dairenensis (strain ATCC 10597 / BCRC 20456 / CBS 421 / NBRC 0211 / NRRL Y-12639) (NCBI:txid1071378)

Radius of gyration: 20.36 Å; Cα contacts (8 Å, |Δi|>4): 657; chains: 2; bounding box: 52×61×43 Å

Secondary structure (DSSP, 8-state):
------B-PPTT-EEEE-SSS-EEEES---HHHHHHIIIII--SEEEEEES--SPPHHHHHHHHHTT-EEEEEE-S-TT-TTHHHHHHHHHHHHT-GGG-SEEEE-SSSSHHHHHHHHHHHHHHH-B-HHHHHHHHHHHHTT---HHHHHHHHH--------GGG--HHHHHHHHHHHTTS--/------B-PPTT-EEEE-SSS-EEEES---HHHHHHIIIII--SEEEEEES--SPPHHHHHHHHHTT-EEEEEE-S-TT-TTHHHHHHHHHHHHT-GGG-SEEEE-SSSSHHHHHHHHHHHHHHH-B-HHHHHHHHHHHHTT---HHHHHHHHH--------GGG--HHHHHHHHHHHTTTT-